Protein AF-A0A7Y3ET42-F1 (afdb_monomer_lite)

Secondary structure (DSSP, 8-state):
---THHHHHHHHHHHHHHHHHHHHHHHHHHHHHHHHHHHHHHHHHHHHTTTS--S--SSHHHHHHHHHHHHHHHHHHHHHHHHHHHHHHHT-S--EEEEEEETTEEEEEESS-EEETTEEEEEETTSGGGHHHHH--SSS-TTEEEEEEEEEETTEEEEEEEEE--HHHHHH--S--THHHHHHHHHHTSSSHHHHHHHHHHHHHHHHHHS-SSS-------TTS-HHHHHHHHHHHHHHHTHHHHHHH-EEEEESSHHHHHHHHHHSGGGTTTTEEEEEGGGSSTT--PPPPSSHHHHHHHTSTHHHHHHHHHHHHTPPPPP-

Structure (mmCIF, N/CA/C/O backbone):
data_AF-A0A7Y3ET42-F1
#
_entry.id   AF-A0A7Y3ET42-F1
#
loop_
_atom_site.group_PDB
_atom_site.id
_atom_site.type_symbol
_atom_site.label_atom_id
_atom_site.label_alt_id
_atom_site.label_comp_id
_atom_site.label_asym_id
_atom_site.label_entity_id
_atom_site.label_seq_id
_atom_site.pdbx_PDB_ins_code
_atom_site.Cartn_x
_atom_site.Cartn_y
_atom_site.Cartn_z
_atom_site.occupancy
_atom_site.B_iso_or_equiv
_atom_site.auth_seq_id
_atom_site.auth_comp_id
_atom_site.auth_asym_id
_atom_site.auth_atom_id
_atom_site.pdbx_PDB_model_num
ATOM 1 N N . MET A 1 1 ? 4.665 35.265 -12.046 1.00 35.94 1 MET A N 1
ATOM 2 C CA . MET A 1 1 ? 3.647 34.907 -11.039 1.00 35.94 1 MET A CA 1
ATOM 3 C C . MET A 1 1 ? 3.587 33.387 -11.008 1.00 35.94 1 MET A C 1
ATOM 5 O O . MET A 1 1 ? 3.064 32.803 -11.947 1.00 35.94 1 MET A O 1
ATOM 9 N N . GLN A 1 2 ? 4.286 32.748 -10.064 1.00 29.02 2 GLN A N 1
ATOM 10 C CA . GLN A 1 2 ? 4.248 31.285 -9.927 1.00 29.02 2 GLN A CA 1
ATOM 11 C C . GLN A 1 2 ? 2.863 30.855 -9.411 1.00 29.02 2 GLN A C 1
ATOM 13 O O . GLN A 1 2 ? 2.251 31.624 -8.669 1.00 29.02 2 GLN A O 1
ATOM 18 N N . PRO A 1 3 ? 2.331 29.692 -9.824 1.00 39.06 3 PRO A N 1
ATOM 19 C CA . PRO A 1 3 ? 0.972 29.303 -9.479 1.00 39.06 3 PRO A CA 1
ATOM 20 C C . PRO A 1 3 ? 0.921 28.862 -8.010 1.00 39.06 3 PRO A C 1
ATOM 22 O O . PRO A 1 3 ? 1.399 27.791 -7.654 1.00 39.06 3 PRO A O 1
ATOM 25 N N . THR A 1 4 ? 0.324 29.698 -7.165 1.00 44.00 4 THR A N 1
ATOM 26 C CA . THR A 1 4 ? 0.140 29.499 -5.716 1.00 44.00 4 THR A CA 1
ATOM 27 C C . THR A 1 4 ? -0.748 28.302 -5.356 1.00 44.00 4 THR A C 1
ATOM 29 O O . THR A 1 4 ? -0.673 27.805 -4.245 1.00 44.00 4 THR A O 1
ATOM 32 N N . GLY A 1 5 ? -1.538 27.777 -6.294 1.00 45.66 5 GLY A N 1
ATOM 33 C CA . GLY A 1 5 ? -2.570 26.785 -5.980 1.00 45.66 5 GLY A CA 1
ATOM 34 C C . GLY A 1 5 ? -2.100 25.349 -5.708 1.00 45.66 5 GLY A C 1
ATOM 35 O O . GLY A 1 5 ? -2.883 24.555 -5.219 1.00 45.66 5 GLY A O 1
ATOM 36 N N . SER A 1 6 ? -0.844 24.989 -5.997 1.00 52.62 6 SER A N 1
ATOM 37 C CA . SER A 1 6 ? -0.336 23.638 -5.681 1.00 52.62 6 SER A CA 1
ATOM 38 C C . SER A 1 6 ? -0.077 23.446 -4.179 1.00 52.62 6 SER A C 1
ATOM 40 O O . SER A 1 6 ? -0.109 22.320 -3.689 1.00 52.62 6 SER A O 1
ATOM 42 N N . HIS A 1 7 ? 0.198 24.530 -3.448 1.00 60.88 7 HIS A N 1
ATOM 43 C CA . HIS A 1 7 ? 0.463 24.480 -2.008 1.00 60.88 7 HIS A CA 1
ATOM 44 C C . HIS A 1 7 ? -0.831 24.202 -1.224 1.00 60.88 7 HIS A C 1
ATOM 46 O O . HIS A 1 7 ? -0.845 23.319 -0.372 1.00 60.88 7 HIS A O 1
ATOM 52 N N . ASP A 1 8 ? -1.928 24.855 -1.619 1.00 77.94 8 ASP A N 1
ATOM 53 C CA . ASP A 1 8 ? -3.231 24.790 -0.947 1.00 77.94 8 ASP A CA 1
ATOM 54 C C . ASP A 1 8 ? -3.830 23.367 -0.905 1.00 77.94 8 ASP A C 1
ATOM 56 O O . ASP A 1 8 ? -4.395 22.960 0.110 1.00 77.94 8 ASP A O 1
ATOM 60 N N . GLU A 1 9 ? -3.690 22.569 -1.974 1.00 83.81 9 GLU A N 1
ATOM 61 C CA . GLU A 1 9 ? -4.192 21.183 -1.979 1.00 83.81 9 GLU A CA 1
ATOM 62 C C . GLU A 1 9 ? -3.365 20.249 -1.093 1.00 83.81 9 GLU A C 1
ATOM 64 O O . GLU A 1 9 ? -3.932 19.409 -0.394 1.00 83.81 9 GLU A O 1
ATOM 69 N N . LEU A 1 10 ? -2.035 20.389 -1.092 1.00 88.06 10 LEU A N 1
ATOM 70 C CA . LEU A 1 10 ? -1.187 19.584 -0.214 1.00 88.06 10 LEU A CA 1
ATOM 71 C C . LEU A 1 10 ? -1.476 19.918 1.252 1.00 88.06 10 LEU A C 1
ATOM 73 O O . LEU A 1 10 ? -1.615 19.004 2.057 1.00 88.06 10 LEU A O 1
ATOM 77 N N . GLU A 1 11 ? -1.628 21.200 1.593 1.00 90.62 11 GLU A N 1
ATOM 78 C CA . GLU A 1 11 ? -2.033 21.625 2.937 1.00 90.62 11 GLU A CA 1
ATOM 79 C C . GLU A 1 11 ? -3.401 21.054 3.338 1.00 90.62 11 GLU A C 1
ATOM 81 O O . GLU A 1 11 ? -3.577 20.606 4.475 1.00 90.62 11 GLU A O 1
ATOM 86 N N . ALA A 1 12 ? -4.363 21.007 2.410 1.00 91.69 12 ALA A N 1
ATOM 87 C CA . ALA A 1 12 ? -5.663 20.391 2.656 1.00 91.69 12 ALA A CA 1
ATOM 88 C C . ALA A 1 12 ? -5.547 18.882 2.943 1.00 91.69 12 ALA A C 1
ATOM 90 O O . ALA A 1 12 ? -6.210 18.385 3.861 1.00 91.69 12 ALA A O 1
ATOM 91 N N . GLU A 1 13 ? -4.685 18.167 2.212 1.00 93.56 13 GLU A N 1
ATOM 92 C CA . GLU A 1 13 ? -4.398 16.752 2.471 1.00 93.56 13 GLU A CA 1
ATOM 93 C C . GLU A 1 13 ? -3.670 16.554 3.805 1.00 93.56 13 GLU A C 1
ATOM 95 O O . GLU A 1 13 ? -4.066 15.692 4.590 1.00 93.56 13 GLU A O 1
ATOM 100 N N . VAL A 1 14 ? -2.684 17.397 4.135 1.00 94.69 14 VAL A N 1
ATOM 101 C CA . VAL A 1 14 ? -2.021 17.384 5.452 1.00 94.69 14 VAL A CA 1
ATOM 102 C C . VAL A 1 14 ? -3.052 17.568 6.565 1.00 94.69 14 VAL A C 1
ATOM 104 O O . VAL A 1 14 ? -3.073 16.801 7.529 1.00 94.69 14 VAL A O 1
ATOM 107 N N . ALA A 1 15 ? -3.972 18.524 6.419 1.00 95.19 15 ALA A N 1
ATOM 108 C CA . ALA A 1 15 ? -5.034 18.750 7.391 1.00 95.19 15 ALA A CA 1
ATOM 109 C C . ALA A 1 15 ? -6.014 17.564 7.483 1.00 95.19 15 ALA A C 1
ATOM 111 O O . ALA A 1 15 ? -6.526 17.269 8.566 1.00 95.19 15 ALA A O 1
ATOM 112 N N . ALA A 1 16 ? -6.302 16.878 6.374 1.00 94.50 16 ALA A N 1
ATOM 113 C CA . ALA A 1 16 ? -7.143 15.682 6.369 1.00 94.50 16 ALA A CA 1
ATOM 114 C C . ALA A 1 16 ? -6.475 14.500 7.077 1.00 94.50 16 ALA A C 1
ATOM 116 O O . ALA A 1 16 ? -7.09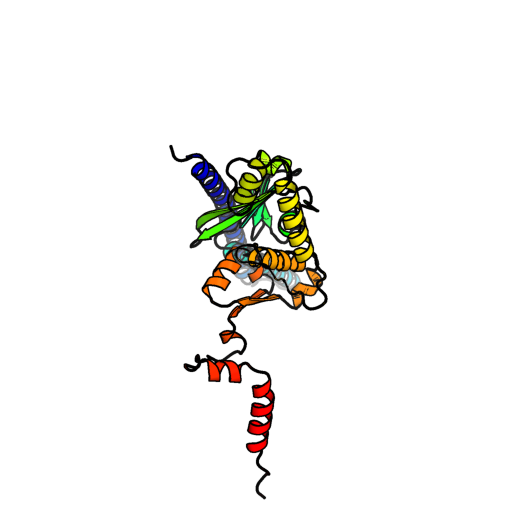4 13.894 7.955 1.00 94.50 16 ALA A O 1
ATOM 117 N N . VAL A 1 17 ? -5.206 14.233 6.769 1.00 94.56 17 VAL A N 1
ATOM 118 C CA . VAL A 1 17 ? -4.399 13.198 7.425 1.00 94.56 17 VAL A CA 1
ATOM 119 C C . VAL A 1 17 ? -4.252 13.483 8.919 1.00 94.56 17 VAL A C 1
ATOM 121 O O . VAL A 1 17 ? -4.450 12.578 9.727 1.00 94.56 17 VAL A O 1
ATOM 124 N N . ALA A 1 18 ? -4.029 14.739 9.312 1.00 94.69 18 ALA A N 1
ATOM 125 C CA . ALA A 1 18 ? -3.966 15.126 10.720 1.00 94.69 18 ALA A CA 1
ATOM 126 C C . ALA A 1 18 ? -5.288 14.858 11.466 1.00 94.69 18 ALA A C 1
ATOM 128 O O . ALA A 1 18 ? -5.276 14.431 12.620 1.00 94.69 18 ALA A O 1
ATOM 129 N N . ARG A 1 19 ? -6.449 15.049 10.815 1.00 94.69 19 ARG A N 1
ATOM 130 C CA . ARG A 1 19 ? -7.755 14.682 11.400 1.00 94.69 19 ARG A CA 1
ATOM 131 C C . ARG A 1 19 ? -7.900 13.171 11.579 1.00 94.69 19 ARG A C 1
ATOM 133 O O . ARG A 1 19 ? -8.409 12.739 12.609 1.00 94.69 19 ARG A O 1
ATOM 140 N N . ILE A 1 20 ? -7.456 12.383 10.598 1.00 95.38 20 ILE A N 1
ATOM 141 C CA . ILE A 1 20 ? -7.452 10.914 10.675 1.00 95.38 20 ILE A CA 1
ATOM 142 C C . ILE A 1 20 ? -6.574 10.452 11.847 1.00 95.38 20 ILE A C 1
ATOM 144 O O . ILE A 1 20 ? -7.008 9.639 12.662 1.00 95.38 20 ILE A O 1
ATOM 148 N N . GLU A 1 21 ? -5.368 11.009 11.974 1.00 94.06 21 GLU A N 1
ATOM 149 C CA . GLU A 1 21 ? -4.442 10.697 13.066 1.00 94.06 21 GLU A CA 1
ATOM 150 C C . GLU A 1 21 ? -5.017 11.097 14.432 1.00 94.06 21 GLU A C 1
ATOM 152 O O . GLU A 1 21 ? -4.988 10.306 15.374 1.00 94.06 21 GLU A O 1
ATOM 157 N N . ALA A 1 22 ? -5.621 12.283 14.544 1.00 94.31 22 ALA A N 1
ATOM 158 C CA . ALA A 1 22 ? -6.260 12.735 15.778 1.00 94.31 22 ALA A CA 1
ATOM 159 C C . ALA A 1 22 ? -7.398 11.801 16.230 1.00 94.31 22 ALA A C 1
ATOM 161 O O . ALA A 1 22 ? -7.463 11.452 17.416 1.00 94.31 22 ALA A O 1
ATOM 162 N N . ALA A 1 23 ? -8.253 11.362 15.299 1.00 94.69 23 ALA A N 1
ATOM 163 C CA . ALA A 1 23 ? -9.324 10.402 15.568 1.00 94.69 23 ALA A CA 1
ATOM 164 C C . ALA A 1 23 ? -8.760 9.034 15.995 1.00 94.69 23 ALA A C 1
ATOM 166 O O . ALA A 1 23 ? -9.184 8.464 17.003 1.00 94.69 23 ALA A O 1
ATOM 167 N N . HIS A 1 24 ? -7.728 8.537 15.308 1.00 94.50 24 HIS A N 1
ATOM 168 C CA . HIS A 1 24 ? -7.049 7.298 15.688 1.00 94.50 24 HIS A CA 1
ATOM 169 C C . HIS A 1 24 ? -6.433 7.379 17.096 1.00 94.50 24 HIS A C 1
ATOM 171 O O . HIS A 1 24 ? -6.650 6.496 17.927 1.00 94.50 24 HIS A O 1
ATOM 177 N N . LEU A 1 25 ? -5.728 8.465 17.420 1.00 94.44 25 LEU A N 1
ATOM 178 C CA . LEU A 1 25 ? -5.155 8.668 18.753 1.00 94.44 25 LEU A CA 1
ATOM 179 C C . LEU A 1 25 ? -6.240 8.765 19.836 1.00 94.44 25 LEU A C 1
ATOM 181 O O . LEU A 1 25 ? -6.026 8.323 20.968 1.00 94.44 25 LEU A O 1
ATOM 185 N N . ALA A 1 26 ? -7.413 9.321 19.518 1.00 93.69 26 ALA A N 1
ATOM 186 C CA . ALA A 1 26 ? -8.558 9.306 20.423 1.00 93.69 26 ALA A CA 1
ATOM 187 C C . ALA A 1 26 ? -9.055 7.875 20.688 1.00 93.69 26 ALA A C 1
ATOM 189 O O . ALA A 1 26 ? -9.301 7.533 21.851 1.00 93.69 26 ALA A O 1
ATOM 190 N N . HIS A 1 27 ? -9.105 7.018 19.663 1.00 92.69 27 HIS A N 1
ATOM 191 C CA . HIS A 1 27 ? -9.416 5.596 19.827 1.00 92.69 27 HIS A CA 1
ATOM 192 C C . HIS A 1 27 ? -8.387 4.857 20.667 1.00 92.69 27 HIS A C 1
ATOM 194 O O . HIS A 1 27 ? -8.783 4.142 21.582 1.00 92.69 27 HIS A O 1
ATOM 200 N N . VAL A 1 28 ? -7.090 5.060 20.422 1.00 94.25 28 VAL A N 1
ATOM 201 C CA . VAL A 1 28 ? -6.021 4.454 21.233 1.00 94.25 28 VAL A CA 1
ATOM 202 C C . VAL A 1 28 ? -6.195 4.834 22.704 1.00 94.25 28 VAL A C 1
ATOM 204 O O . VAL A 1 28 ? -6.179 3.967 23.577 1.00 94.25 28 VAL A O 1
ATOM 207 N N . ARG A 1 29 ? -6.438 6.121 22.999 1.00 95.81 29 ARG A N 1
ATOM 208 C CA . ARG A 1 29 ? -6.685 6.589 24.374 1.00 95.81 29 ARG A CA 1
ATOM 209 C C . ARG A 1 29 ? -7.929 5.949 24.991 1.00 95.81 29 ARG A C 1
ATOM 211 O O . ARG A 1 29 ? -7.892 5.578 26.161 1.00 95.81 29 ARG A O 1
ATOM 218 N N . SER A 1 30 ? -9.021 5.835 24.234 1.00 94.44 30 SER A N 1
ATOM 219 C CA . SER A 1 30 ? -10.260 5.210 24.711 1.00 94.44 30 SER A CA 1
ATOM 220 C C . SER A 1 30 ? -10.075 3.716 24.989 1.00 94.44 30 SER A C 1
ATOM 222 O O . SER A 1 30 ? -10.406 3.246 26.075 1.00 94.44 30 SER A O 1
ATOM 224 N N . ALA A 1 31 ? -9.450 2.996 24.055 1.00 94.75 31 ALA A N 1
ATOM 225 C CA . ALA A 1 31 ? -9.143 1.577 24.179 1.00 94.75 31 ALA A CA 1
ATOM 226 C C . ALA A 1 31 ? -8.211 1.295 25.364 1.00 94.75 31 ALA A C 1
ATOM 228 O O . ALA A 1 31 ? -8.462 0.357 26.114 1.00 94.75 31 ALA A O 1
ATOM 229 N N . ARG A 1 32 ? -7.187 2.133 25.586 1.00 97.12 32 ARG A N 1
ATOM 230 C CA . ARG A 1 32 ? -6.316 2.042 26.769 1.00 97.12 32 ARG A CA 1
ATOM 231 C C . ARG A 1 32 ? -7.098 2.203 28.064 1.00 97.12 32 ARG A C 1
ATOM 233 O O . ARG A 1 32 ? -6.970 1.354 28.932 1.00 97.12 32 ARG A O 1
ATOM 240 N N . ARG A 1 33 ? -7.931 3.245 28.191 1.00 97.56 33 ARG A N 1
ATOM 241 C CA . ARG A 1 33 ? -8.756 3.443 29.399 1.00 97.56 33 ARG A CA 1
ATOM 242 C C . ARG A 1 33 ? -9.655 2.240 29.672 1.00 97.56 33 ARG A C 1
ATOM 244 O O . ARG A 1 33 ? -9.731 1.790 30.808 1.00 97.56 33 ARG A O 1
ATOM 251 N N . TYR A 1 34 ? -10.293 1.710 28.630 1.00 95.75 34 TYR A N 1
ATOM 252 C CA . TYR A 1 34 ? -11.138 0.525 28.740 1.00 95.75 34 TYR A CA 1
ATOM 253 C C . TYR A 1 34 ? -10.343 -0.722 29.163 1.00 95.75 34 TYR A C 1
ATOM 255 O O . TYR A 1 34 ? -10.744 -1.424 30.086 1.00 95.75 34 TYR A O 1
ATOM 263 N N . ALA A 1 35 ? -9.186 -0.969 28.540 1.00 96.62 35 ALA A N 1
ATOM 264 C CA . ALA A 1 35 ? -8.317 -2.097 28.872 1.00 96.62 35 ALA A CA 1
ATOM 265 C C . ALA A 1 35 ? -7.744 -2.004 30.295 1.00 96.62 35 ALA A C 1
ATOM 267 O O . ALA A 1 35 ? -7.663 -3.019 30.982 1.00 96.62 35 ALA A O 1
ATOM 268 N N . THR A 1 36 ? -7.376 -0.801 30.748 1.00 97.25 36 THR A N 1
ATOM 269 C CA . THR A 1 36 ? -6.941 -0.555 32.127 1.00 97.25 36 THR A CA 1
ATOM 270 C C . THR A 1 36 ? -8.063 -0.855 33.116 1.00 97.25 36 THR A C 1
ATOM 272 O O . THR A 1 36 ? -7.826 -1.612 34.048 1.00 97.25 36 THR A O 1
ATOM 275 N N . GLY A 1 37 ? -9.284 -0.362 32.877 1.00 96.50 37 GLY A N 1
ATOM 276 C CA . GLY A 1 37 ? -10.424 -0.639 33.760 1.00 96.50 37 GLY A CA 1
ATOM 277 C C . GLY A 1 37 ? -10.735 -2.135 33.882 1.00 96.50 37 GLY A C 1
ATOM 278 O O . GLY A 1 37 ? -10.914 -2.637 34.986 1.00 96.50 37 GLY A O 1
ATOM 279 N N . LEU A 1 38 ? -10.702 -2.877 32.768 1.00 95.12 38 LEU A N 1
ATOM 280 C CA . LEU A 1 38 ? -10.868 -4.338 32.794 1.00 95.12 38 LEU A CA 1
ATOM 281 C C . LEU A 1 38 ? -9.729 -5.059 33.526 1.00 95.12 38 LEU A C 1
ATOM 283 O O . LEU A 1 38 ? -9.953 -6.100 34.139 1.00 95.12 38 LEU A O 1
ATOM 287 N N . ALA A 1 39 ? -8.499 -4.551 33.433 1.00 93.12 39 ALA A N 1
ATOM 288 C CA . ALA A 1 39 ? -7.360 -5.129 34.138 1.00 93.12 39 ALA A CA 1
ATOM 289 C C . ALA A 1 39 ? -7.450 -4.885 35.652 1.00 93.12 39 ALA A C 1
ATOM 291 O O . ALA A 1 39 ? -7.147 -5.789 36.422 1.00 93.12 39 ALA A O 1
ATOM 292 N N . GLU A 1 40 ? -7.893 -3.698 36.072 1.00 94.31 40 GLU A N 1
ATOM 293 C CA . GLU A 1 40 ? -8.154 -3.372 37.479 1.00 94.31 40 GLU A CA 1
ATOM 294 C C . GLU A 1 40 ? -9.268 -4.257 38.055 1.00 94.31 40 GLU A C 1
ATOM 296 O O . GLU A 1 40 ? -9.074 -4.868 39.104 1.00 94.31 40 GLU A O 1
ATOM 301 N N . GLU A 1 41 ? -10.382 -4.416 37.331 1.00 91.81 41 GLU A N 1
ATOM 302 C CA . GLU A 1 41 ? -11.478 -5.326 37.698 1.00 91.81 41 GLU A CA 1
ATOM 303 C C . GLU A 1 41 ? -10.994 -6.781 37.824 1.00 91.81 41 GLU A C 1
ATOM 305 O O . GLU A 1 41 ? -11.293 -7.465 38.802 1.00 91.81 41 GLU A O 1
ATOM 310 N N . ALA A 1 42 ? -10.200 -7.261 36.861 1.00 90.94 42 ALA A N 1
ATOM 311 C CA . ALA A 1 42 ? -9.663 -8.618 36.887 1.00 90.94 42 ALA A CA 1
ATOM 312 C C . ALA A 1 42 ? -8.695 -8.853 38.060 1.00 90.94 42 ALA A C 1
ATOM 314 O O . ALA A 1 42 ? -8.723 -9.930 38.662 1.00 90.94 42 ALA A O 1
ATOM 315 N N . SER A 1 43 ? -7.847 -7.870 38.383 1.00 89.12 43 SER A N 1
ATOM 316 C CA . SER A 1 43 ? -6.950 -7.931 39.543 1.00 89.12 43 SER A CA 1
ATOM 317 C C . SER A 1 43 ? -7.738 -7.978 40.848 1.00 89.12 43 SER A C 1
ATOM 319 O O . SER A 1 43 ? -7.470 -8.839 41.678 1.00 89.12 43 SER A O 1
ATOM 321 N N . PHE A 1 44 ? -8.756 -7.126 40.989 1.00 88.44 44 PHE A N 1
ATOM 322 C CA . PHE A 1 44 ? -9.630 -7.091 42.160 1.00 88.44 44 PHE A CA 1
ATOM 323 C C . PHE A 1 44 ? -10.308 -8.448 42.414 1.00 88.44 44 PHE A C 1
ATOM 325 O O . PHE A 1 44 ? -10.147 -9.032 43.483 1.00 88.44 44 PHE A O 1
ATOM 332 N N . LEU A 1 45 ? -10.952 -9.024 41.392 1.00 85.81 45 LEU A N 1
ATOM 333 C CA . LEU A 1 45 ? -11.611 -10.336 41.491 1.00 85.81 45 LEU A CA 1
ATOM 334 C C . LEU A 1 45 ? -10.635 -11.486 41.791 1.00 85.81 45 LEU A C 1
ATOM 336 O O . LEU A 1 45 ? -11.006 -12.468 42.429 1.00 85.81 45 LEU A O 1
ATOM 340 N N . SER A 1 46 ? -9.387 -11.383 41.326 1.00 79.88 46 SER A N 1
ATOM 341 C CA . SER A 1 46 ? -8.357 -12.396 41.589 1.00 79.88 46 SER A CA 1
ATOM 342 C C . SER A 1 46 ? -7.780 -12.296 43.007 1.00 79.88 46 SER A C 1
ATOM 344 O O . SER A 1 46 ? -7.316 -13.299 43.546 1.00 79.88 46 SER A O 1
ATOM 346 N N . GLU A 1 47 ? -7.781 -11.100 43.601 1.00 78.00 47 GLU A N 1
ATOM 347 C CA . GLU A 1 47 ? -7.266 -10.841 44.949 1.00 78.00 47 GLU A CA 1
ATOM 348 C C . GLU A 1 47 ? -8.300 -11.093 46.059 1.00 78.00 47 GLU A C 1
ATOM 350 O O . GLU A 1 47 ? -7.903 -11.475 47.165 1.00 78.00 47 GLU A O 1
ATOM 355 N N . GLU A 1 48 ? -9.595 -10.895 45.796 1.00 68.38 48 GLU A N 1
ATOM 356 C CA . GLU A 1 48 ? -10.672 -11.129 46.776 1.00 68.38 48 GLU A CA 1
ATOM 357 C C . GLU A 1 48 ? -11.189 -12.578 46.790 1.00 68.38 48 GLU A C 1
ATOM 359 O O . GLU A 1 48 ? -11.486 -13.101 47.862 1.00 68.38 48 GLU A O 1
ATOM 364 N N . GLY A 1 49 ? -11.191 -13.271 45.644 1.00 58.28 49 GLY A N 1
ATOM 365 C CA . GLY A 1 49 ? -11.752 -14.626 45.499 1.00 58.28 49 GLY A CA 1
ATOM 366 C C . GLY A 1 49 ? -11.183 -15.763 46.380 1.00 58.28 49 GLY A C 1
ATOM 367 O O . GLY A 1 49 ? -11.824 -16.806 46.447 1.00 58.28 49 GLY A O 1
ATOM 368 N N . PRO A 1 50 ? -10.011 -15.654 47.048 1.00 54.88 50 PRO A N 1
ATOM 369 C CA . PRO A 1 50 ? -9.576 -16.661 48.023 1.00 54.88 50 PRO A CA 1
ATOM 370 C C . PRO A 1 50 ? -9.549 -16.185 49.488 1.00 54.88 50 PRO A C 1
ATOM 372 O O . PRO A 1 50 ? -9.089 -16.945 50.338 1.00 54.88 50 PRO A O 1
ATOM 375 N N . ARG A 1 51 ? -9.940 -14.941 49.813 1.00 50.91 51 ARG A N 1
ATOM 376 C CA . ARG A 1 51 ? -9.743 -14.390 51.174 1.00 50.91 51 ARG A CA 1
ATOM 377 C C . ARG A 1 51 ? -10.948 -14.489 52.113 1.00 50.91 51 ARG A C 1
ATOM 379 O O . ARG A 1 51 ? -10.736 -14.346 53.313 1.00 50.91 51 ARG A O 1
ATOM 386 N N . GLU A 1 52 ? -12.161 -14.744 51.624 1.00 48.12 52 GLU A N 1
ATOM 387 C CA . GLU A 1 52 ? -13.370 -14.738 52.473 1.00 48.12 52 GLU A CA 1
ATOM 388 C C . GLU A 1 52 ? -13.873 -16.120 52.940 1.00 48.12 52 GLU A C 1
ATOM 390 O O . GLU A 1 52 ? -14.759 -16.179 53.787 1.00 48.12 52 GLU A O 1
ATOM 395 N N . THR A 1 53 ? -13.279 -17.237 52.513 1.00 46.84 53 THR A N 1
ATOM 396 C CA . THR A 1 53 ? -13.750 -18.595 52.865 1.00 46.84 53 THR A CA 1
ATOM 397 C C . THR A 1 53 ? -12.865 -19.298 53.902 1.00 46.84 53 THR A C 1
ATOM 399 O O . THR A 1 53 ? -12.239 -20.324 53.656 1.00 46.84 53 THR A O 1
ATOM 402 N N . GLU A 1 54 ? -12.841 -18.752 55.120 1.00 45.75 54 GLU A N 1
ATOM 403 C CA . GLU A 1 54 ? -12.562 -19.521 56.345 1.00 45.75 54 GLU A CA 1
ATOM 404 C C . GLU A 1 54 ? -13.797 -19.480 57.272 1.00 45.75 54 GLU A C 1
ATOM 406 O O . GLU A 1 54 ? -13.691 -19.071 58.425 1.00 45.75 54 GLU A O 1
ATOM 411 N N . ALA A 1 55 ? -14.989 -19.868 56.791 1.00 50.72 55 ALA A N 1
ATOM 412 C CA . ALA A 1 55 ? -16.127 -20.208 57.659 1.00 50.72 55 ALA A CA 1
ATOM 413 C C . ALA A 1 55 ? -17.270 -20.952 56.923 1.00 50.72 55 ALA A C 1
ATOM 415 O O . ALA A 1 55 ? -18.028 -20.336 56.190 1.00 50.72 55 ALA A O 1
ATOM 416 N N . GLU A 1 56 ? -17.455 -22.226 57.298 1.00 48.31 56 GLU A N 1
ATOM 417 C CA . GLU A 1 56 ? -18.680 -23.057 57.201 1.00 48.31 56 GLU A CA 1
ATOM 418 C C . GLU A 1 56 ? -18.954 -23.907 55.933 1.00 48.31 56 GLU A C 1
ATOM 420 O O . GLU A 1 56 ? -19.580 -23.519 54.957 1.00 48.31 56 GLU A O 1
ATOM 425 N N . SER A 1 57 ? -18.621 -25.194 56.090 1.00 48.69 57 SER A N 1
ATOM 426 C CA . SER A 1 57 ? -18.807 -26.324 55.178 1.00 48.69 57 SER A CA 1
ATOM 427 C C . SER A 1 57 ? -20.256 -26.619 54.753 1.00 48.69 57 SER A C 1
ATOM 429 O O . SER A 1 57 ? -21.112 -26.862 55.611 1.00 48.69 57 SER A O 1
ATOM 431 N N . GLY A 1 58 ? -20.476 -26.811 53.445 1.00 51.12 58 GLY A N 1
ATOM 432 C CA . GLY A 1 58 ? -21.609 -27.595 52.926 1.00 51.12 58 GLY A CA 1
ATOM 433 C C . GLY A 1 58 ? -21.865 -27.507 51.415 1.00 51.12 58 GLY A C 1
ATOM 434 O O . GLY A 1 58 ? -22.043 -28.547 50.786 1.00 51.12 58 GLY A O 1
ATOM 435 N N . ASP A 1 59 ? -21.829 -26.296 50.845 1.00 54.88 59 ASP A N 1
ATOM 436 C CA . ASP A 1 59 ? -22.198 -25.989 49.441 1.00 54.88 59 ASP A CA 1
ATOM 437 C C . ASP A 1 59 ? -21.088 -25.226 48.657 1.00 54.88 59 ASP A C 1
ATOM 439 O O . ASP A 1 59 ? -21.267 -24.844 47.499 1.00 54.88 59 ASP A O 1
ATOM 443 N N . GLU A 1 60 ? -19.910 -25.040 49.266 1.00 55.88 60 GLU A N 1
ATOM 444 C CA . GLU A 1 60 ? -18.861 -24.078 48.866 1.00 55.88 60 GLU A CA 1
ATOM 445 C C . GLU A 1 60 ? -18.082 -24.430 47.576 1.00 55.88 60 GLU A C 1
ATOM 447 O O . GLU A 1 60 ? -17.555 -23.539 46.904 1.00 55.88 60 GLU A O 1
ATOM 452 N N . ASP A 1 61 ? -18.031 -25.707 47.170 1.00 59.97 61 ASP A N 1
ATOM 453 C CA . ASP A 1 61 ? -17.255 -26.143 45.991 1.00 59.97 61 ASP A CA 1
ATOM 454 C C . ASP A 1 61 ? -17.781 -25.529 44.678 1.00 59.97 61 ASP A C 1
ATOM 456 O O . ASP A 1 61 ? -17.016 -25.257 43.747 1.00 59.97 61 ASP A O 1
ATOM 460 N N . GLY A 1 62 ? -19.097 -25.309 44.586 1.00 61.62 62 GLY A N 1
ATOM 461 C CA . GLY A 1 62 ? -19.737 -24.711 43.412 1.00 61.62 62 GLY A CA 1
ATOM 462 C C . GLY A 1 62 ? -19.560 -23.193 43.337 1.00 61.62 62 GLY A C 1
ATOM 463 O O . GLY A 1 62 ? -19.371 -22.651 42.246 1.00 61.62 62 GLY A O 1
ATOM 464 N N . GLU A 1 63 ? -19.585 -22.522 44.489 1.00 66.19 63 GLU A N 1
ATOM 465 C CA . GLU A 1 63 ? -19.464 -21.066 44.614 1.00 66.19 63 GLU A CA 1
ATOM 466 C C . GLU A 1 63 ? -18.023 -20.612 44.348 1.00 66.19 63 GLU A C 1
ATOM 468 O O . GLU A 1 63 ? -17.791 -19.801 43.449 1.00 66.19 63 GLU A O 1
ATOM 473 N N . SER A 1 64 ? -17.036 -21.274 44.961 1.00 69.25 64 SER A N 1
ATOM 474 C CA . SER A 1 64 ? -15.612 -21.033 44.682 1.00 69.25 64 SER A CA 1
ATOM 475 C C . SER A 1 64 ? -15.248 -21.304 43.212 1.00 69.25 64 SER A C 1
ATOM 477 O O . SER A 1 64 ? -14.501 -20.553 42.572 1.00 69.25 64 SER A O 1
ATOM 479 N N . ALA A 1 65 ? -15.825 -22.351 42.607 1.00 75.06 65 ALA A N 1
ATOM 480 C CA . ALA A 1 65 ? -15.623 -22.639 41.189 1.00 75.06 65 ALA A CA 1
ATOM 481 C C . ALA A 1 65 ? -16.229 -21.560 40.268 1.00 75.06 65 ALA A C 1
ATOM 483 O O . ALA A 1 65 ? -15.635 -21.245 39.226 1.00 75.06 65 ALA A O 1
ATOM 484 N N . ALA A 1 66 ? -17.382 -20.991 40.636 1.00 76.50 66 ALA A N 1
ATOM 485 C CA . ALA A 1 66 ? -18.045 -19.915 39.901 1.00 76.50 66 ALA A CA 1
ATOM 486 C C . ALA A 1 66 ? -17.283 -18.582 40.006 1.00 76.50 66 ALA A C 1
ATOM 488 O O . ALA A 1 66 ? -17.100 -17.894 38.994 1.00 76.50 66 ALA A O 1
ATOM 489 N N . GLU A 1 67 ? -16.756 -18.248 41.183 1.00 79.44 67 GLU A N 1
ATOM 490 C CA . GLU A 1 67 ? -15.896 -17.078 41.401 1.00 79.44 67 GLU A CA 1
ATOM 491 C C . GLU A 1 67 ? -14.596 -17.184 40.599 1.00 79.44 67 GLU A C 1
ATOM 493 O O . GLU A 1 67 ? -14.256 -16.288 39.818 1.00 79.44 67 GLU A O 1
ATOM 498 N N . ALA A 1 68 ? -13.922 -18.336 40.667 1.00 81.12 68 ALA A N 1
ATOM 499 C CA . ALA A 1 68 ? -12.717 -18.591 39.886 1.00 81.12 68 ALA A CA 1
ATOM 500 C C . ALA A 1 68 ? -12.976 -18.538 38.367 1.00 81.12 68 ALA A C 1
ATOM 502 O O . ALA A 1 68 ? -12.101 -18.133 37.595 1.00 81.12 68 ALA A O 1
ATOM 503 N N . ALA A 1 69 ? -14.159 -18.962 37.906 1.00 83.88 69 ALA A N 1
ATOM 504 C CA . ALA A 1 69 ? -14.558 -18.840 36.504 1.00 83.88 69 ALA A CA 1
ATOM 505 C C . ALA A 1 69 ? -14.788 -17.375 36.095 1.00 83.88 69 ALA A C 1
ATOM 507 O O . ALA A 1 69 ? -14.382 -16.975 35.000 1.00 83.88 69 ALA A O 1
ATOM 508 N N . THR A 1 70 ? -15.373 -16.572 36.984 1.00 87.44 70 THR A N 1
ATOM 509 C CA . THR A 1 70 ? -15.620 -15.140 36.773 1.00 87.44 70 THR A CA 1
ATOM 510 C C . THR A 1 70 ? -14.312 -14.355 36.695 1.00 87.44 70 THR A C 1
ATOM 512 O O . THR A 1 70 ? -14.103 -13.623 35.724 1.00 87.44 70 THR A O 1
ATOM 515 N N . ALA A 1 71 ? -13.379 -14.587 37.626 1.00 86.81 71 ALA A N 1
ATOM 516 C CA . ALA A 1 71 ? -12.046 -13.984 37.597 1.00 86.81 71 ALA A CA 1
ATOM 517 C C . ALA A 1 71 ? -11.299 -14.326 36.293 1.00 86.81 71 ALA A C 1
ATOM 519 O O . ALA A 1 71 ? -10.806 -13.435 35.599 1.00 86.81 71 ALA A O 1
ATOM 520 N N . ARG A 1 72 ? -11.311 -15.603 35.874 1.00 87.81 72 ARG A N 1
ATOM 521 C CA . ARG A 1 72 ? -10.724 -16.036 34.590 1.00 87.81 72 ARG A CA 1
ATOM 522 C C . ARG A 1 72 ? -11.350 -15.332 33.384 1.00 87.81 72 ARG A C 1
ATOM 524 O O . ARG A 1 72 ? -10.628 -14.936 32.466 1.00 87.81 72 ARG A O 1
ATOM 531 N N . ALA A 1 73 ? -12.673 -15.172 33.366 1.00 91.19 73 ALA A N 1
ATOM 532 C CA . ALA A 1 73 ? -13.369 -14.473 32.289 1.00 91.19 73 ALA A CA 1
ATOM 533 C C . ALA A 1 73 ? -12.996 -12.980 32.239 1.00 91.19 73 ALA A C 1
ATOM 535 O O . ALA A 1 73 ? -12.766 -12.449 31.149 1.00 91.19 73 ALA A O 1
ATOM 536 N N . ALA A 1 74 ? -12.881 -12.319 33.394 1.00 91.12 74 ALA A N 1
ATOM 537 C CA . ALA A 1 74 ? -12.425 -10.934 33.494 1.00 91.12 74 ALA A CA 1
ATOM 538 C C . ALA A 1 74 ? -10.981 -10.778 32.987 1.00 91.12 74 ALA A C 1
ATOM 540 O O . ALA A 1 74 ? -10.725 -9.947 32.112 1.00 91.12 74 ALA A O 1
ATOM 541 N N . SER A 1 75 ? -10.052 -11.644 33.419 1.00 91.62 75 SER A N 1
ATOM 542 C CA . SER A 1 75 ? -8.669 -11.638 32.921 1.00 91.62 75 SER A CA 1
ATOM 543 C C . SER A 1 75 ? -8.601 -11.856 31.407 1.00 91.62 75 SER A C 1
ATOM 545 O O . SER A 1 75 ? -7.864 -11.156 30.714 1.00 91.62 75 SER A O 1
ATOM 547 N N . ALA A 1 76 ? -9.393 -12.785 30.860 1.00 94.00 76 ALA A N 1
ATOM 548 C CA . ALA A 1 76 ? -9.440 -13.030 29.420 1.00 94.00 76 ALA A CA 1
ATOM 549 C C . ALA A 1 76 ? -9.914 -11.791 28.639 1.00 94.00 76 ALA A C 1
ATOM 551 O O . ALA A 1 76 ? -9.320 -11.441 27.616 1.00 94.00 76 ALA A O 1
ATOM 552 N N . ARG A 1 77 ? -10.939 -11.083 29.135 1.00 95.56 77 ARG A N 1
ATOM 553 C CA . ARG A 1 77 ? -11.402 -9.814 28.545 1.00 95.56 77 ARG A CA 1
ATOM 554 C C . ARG A 1 77 ? -10.319 -8.740 28.599 1.00 95.56 77 ARG A C 1
ATOM 556 O O . ARG A 1 77 ? -10.082 -8.089 27.583 1.00 95.56 77 ARG A O 1
ATOM 563 N N . ALA A 1 78 ? -9.630 -8.593 29.730 1.00 94.62 78 ALA A N 1
ATOM 564 C CA . ALA A 1 78 ? -8.528 -7.644 29.875 1.00 94.62 78 ALA A CA 1
ATOM 565 C C . ALA A 1 78 ? -7.389 -7.939 28.882 1.00 94.62 78 ALA A C 1
ATOM 567 O O . ALA A 1 78 ? -6.902 -7.032 28.206 1.00 94.62 78 ALA A O 1
ATOM 568 N N . VAL A 1 79 ? -7.012 -9.213 28.717 1.00 95.56 79 VAL A N 1
ATOM 569 C CA . VAL A 1 79 ? -6.001 -9.644 27.736 1.00 95.56 79 VAL A CA 1
ATOM 570 C C . VAL A 1 79 ? -6.428 -9.300 26.307 1.00 95.56 79 VAL A C 1
ATOM 572 O O . VAL A 1 79 ? -5.628 -8.755 25.545 1.00 95.56 79 VAL A O 1
ATOM 575 N N . LEU A 1 80 ? -7.681 -9.573 25.932 1.00 95.75 80 LEU A N 1
ATOM 576 C CA . LEU A 1 80 ? -8.206 -9.227 24.606 1.00 95.75 80 LEU A CA 1
ATOM 577 C C . LEU A 1 80 ? -8.246 -7.708 24.379 1.00 95.75 80 LEU A C 1
ATOM 579 O O . LEU A 1 80 ? -7.879 -7.240 23.299 1.00 95.75 80 LEU A O 1
ATOM 583 N N . ALA A 1 81 ? -8.623 -6.928 25.393 1.00 95.31 81 ALA A N 1
ATOM 584 C CA . ALA A 1 81 ? -8.620 -5.470 25.319 1.00 95.31 81 ALA A CA 1
ATOM 585 C C . ALA A 1 81 ? -7.196 -4.914 25.140 1.00 95.31 81 ALA A C 1
ATOM 587 O O . ALA A 1 81 ? -6.963 -4.072 24.272 1.00 95.31 81 ALA A O 1
ATOM 588 N N . TRP A 1 82 ? -6.213 -5.441 25.874 1.00 96.69 82 TRP A N 1
ATOM 589 C CA . TRP A 1 82 ? -4.805 -5.074 25.699 1.00 96.69 82 TRP A CA 1
ATOM 590 C C . TRP A 1 82 ? -4.231 -5.515 24.354 1.00 96.69 82 TRP A C 1
ATOM 592 O O . TRP A 1 82 ? -3.432 -4.786 23.762 1.00 96.69 82 TRP A O 1
ATOM 602 N N . LYS A 1 83 ? -4.657 -6.667 23.825 1.00 93.50 83 LYS A N 1
ATOM 603 C CA . LYS A 1 83 ? -4.322 -7.075 22.456 1.00 93.50 83 LYS A CA 1
ATOM 604 C C . LYS A 1 83 ? -4.821 -6.036 21.450 1.00 93.50 83 LYS A C 1
ATOM 606 O O . LYS A 1 83 ? -4.045 -5.605 20.602 1.00 93.50 83 LYS A O 1
ATOM 611 N N . ARG A 1 84 ? -6.064 -5.564 21.594 1.00 90.81 84 ARG A N 1
ATOM 612 C CA . ARG A 1 84 ? -6.625 -4.517 20.729 1.00 90.81 84 ARG A CA 1
ATOM 613 C C . ARG A 1 84 ? -5.854 -3.197 20.825 1.00 90.81 84 ARG A C 1
ATOM 615 O O . ARG A 1 84 ? -5.625 -2.557 19.804 1.00 90.81 84 ARG A O 1
ATOM 622 N N . VAL A 1 85 ? -5.429 -2.796 22.023 1.00 93.88 85 VAL A N 1
ATOM 623 C CA . VAL A 1 85 ? -4.571 -1.611 22.216 1.00 93.88 85 VAL A CA 1
ATOM 624 C C . VAL A 1 85 ? -3.264 -1.751 21.433 1.00 93.88 85 VAL A C 1
ATOM 626 O O . VAL A 1 85 ? -2.897 -0.840 20.694 1.00 93.88 85 VAL A O 1
ATOM 629 N N . ARG A 1 86 ? -2.597 -2.907 21.533 1.00 91.44 86 ARG A N 1
ATOM 630 C CA . ARG A 1 86 ? -1.354 -3.175 20.795 1.00 91.44 86 ARG A CA 1
ATOM 631 C C . ARG A 1 86 ? -1.555 -3.155 19.282 1.00 91.44 86 ARG A C 1
ATOM 633 O O . ARG A 1 86 ? -0.711 -2.616 18.581 1.00 91.44 86 ARG A O 1
ATOM 640 N N . GLU A 1 87 ? -2.660 -3.709 18.784 1.00 85.75 87 GLU A N 1
ATOM 641 C CA . GLU A 1 87 ? -3.010 -3.652 17.357 1.00 85.75 87 GLU A CA 1
ATOM 642 C C . GLU A 1 87 ? -3.198 -2.211 16.870 1.00 85.75 87 GLU A C 1
ATOM 644 O O . GLU A 1 87 ? -2.716 -1.861 15.796 1.00 85.75 87 GLU A O 1
ATOM 649 N N . LEU A 1 88 ? -3.873 -1.366 17.658 1.00 88.81 88 LEU A N 1
ATOM 650 C CA . LEU A 1 88 ? -4.049 0.045 17.318 1.00 88.81 88 LEU A CA 1
ATOM 651 C C . LEU A 1 88 ? -2.706 0.786 17.288 1.00 88.81 88 LEU A C 1
ATOM 653 O O . LEU A 1 88 ? -2.439 1.525 16.350 1.00 88.81 88 LEU A O 1
ATOM 657 N N . GLU A 1 89 ? -1.838 0.552 18.269 1.00 88.81 89 GLU A N 1
ATOM 658 C CA . GLU A 1 89 ? -0.524 1.203 18.351 1.00 88.81 89 GLU A CA 1
ATOM 659 C C . GLU A 1 89 ? 0.464 0.736 17.279 1.00 88.81 89 GLU A C 1
ATOM 661 O O . GLU A 1 89 ? 1.289 1.524 16.816 1.00 88.81 89 GLU A O 1
ATOM 666 N N . ALA A 1 90 ? 0.371 -0.528 16.860 1.00 82.94 90 ALA A N 1
ATOM 667 C CA . ALA A 1 90 ? 1.235 -1.102 15.832 1.00 82.94 90 ALA A CA 1
ATOM 668 C C . ALA A 1 90 ? 1.046 -0.450 14.453 1.00 82.94 90 ALA A C 1
ATOM 670 O O . ALA A 1 90 ? 1.959 -0.500 13.632 1.00 82.94 90 ALA A O 1
ATOM 671 N N . ALA A 1 91 ? -0.103 0.189 14.206 1.00 76.94 91 ALA A N 1
ATOM 672 C CA . ALA A 1 91 ? -0.398 0.854 12.939 1.00 76.94 91 ALA A CA 1
ATOM 673 C C . ALA A 1 91 ? 0.596 1.982 12.605 1.00 76.94 91 ALA A C 1
ATOM 675 O O . ALA A 1 91 ? 0.884 2.232 11.430 1.00 76.94 91 ALA A O 1
ATOM 676 N N . GLY A 1 92 ? 1.166 2.616 13.638 1.00 77.06 92 GLY A N 1
ATOM 677 C CA . GLY A 1 92 ? 2.210 3.625 13.507 1.00 77.06 92 GLY A CA 1
ATOM 678 C C . GLY A 1 92 ? 1.738 4.925 12.849 1.00 77.06 92 GLY A C 1
ATOM 679 O O . GLY A 1 92 ? 0.589 5.342 12.986 1.00 77.06 92 GLY A O 1
ATOM 680 N N . ARG A 1 93 ? 2.668 5.599 12.164 1.00 79.00 93 ARG A N 1
ATOM 681 C CA . ARG A 1 93 ? 2.419 6.833 11.398 1.00 79.00 93 ARG A CA 1
ATOM 682 C C . ARG A 1 93 ? 2.013 6.522 9.957 1.00 79.00 93 ARG A C 1
ATOM 684 O O . ARG A 1 93 ? 2.101 5.376 9.527 1.00 79.00 93 ARG A O 1
ATOM 691 N N . ALA A 1 94 ? 1.604 7.557 9.215 1.00 83.81 94 ALA A N 1
ATOM 692 C CA . ALA A 1 94 ? 1.178 7.439 7.816 1.00 83.81 94 ALA A CA 1
ATOM 693 C C . ALA A 1 94 ? 0.047 6.404 7.636 1.00 83.81 94 ALA A C 1
ATOM 695 O O . ALA A 1 94 ? 0.127 5.479 6.828 1.00 83.81 94 ALA A O 1
ATOM 696 N N . LEU A 1 95 ? -1.003 6.544 8.458 1.00 88.62 95 LEU A N 1
ATOM 697 C CA . LEU A 1 95 ? -2.141 5.621 8.472 1.00 88.62 95 LE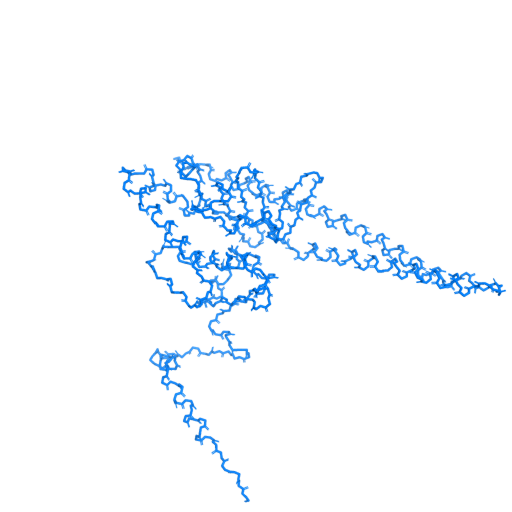U A CA 1
ATOM 698 C C . LEU A 1 95 ? -2.869 5.592 7.127 1.00 88.62 95 LEU A C 1
ATOM 700 O O . LEU A 1 95 ? -3.243 4.516 6.667 1.00 88.62 95 LEU A O 1
ATOM 704 N N . ALA A 1 96 ? -3.068 6.761 6.517 1.00 91.81 96 ALA A N 1
ATOM 705 C CA . ALA A 1 96 ? -3.629 6.901 5.183 1.00 91.81 96 ALA A CA 1
ATOM 706 C C . ALA A 1 96 ? -2.508 6.867 4.146 1.00 91.81 96 ALA A C 1
ATOM 708 O O . ALA A 1 96 ? -1.477 7.493 4.344 1.00 91.81 96 ALA A O 1
ATOM 709 N N . PHE A 1 97 ? -2.718 6.175 3.034 1.00 87.44 97 PHE A N 1
ATOM 710 C CA . PHE A 1 97 ? -1.775 6.185 1.908 1.00 87.44 97 PHE A CA 1
ATOM 711 C C . PHE A 1 97 ? -2.437 6.581 0.594 1.00 87.44 97 PHE A C 1
ATOM 713 O O . PHE A 1 97 ? -1.767 6.745 -0.424 1.00 87.44 97 PHE A O 1
ATOM 720 N N . GLY A 1 98 ? -3.754 6.756 0.593 1.00 90.06 98 GLY A N 1
ATOM 721 C CA . GLY A 1 98 ? -4.437 7.221 -0.590 1.00 90.06 98 GLY A CA 1
ATOM 722 C C . GLY A 1 98 ? -5.871 7.634 -0.350 1.00 90.06 98 GLY A C 1
ATOM 723 O O . GLY A 1 98 ? -6.424 7.471 0.739 1.00 90.06 98 GLY A O 1
ATOM 724 N N . ARG A 1 99 ? -6.459 8.191 -1.402 1.00 93.62 99 ARG A N 1
ATOM 725 C CA . ARG A 1 99 ? -7.837 8.661 -1.445 1.00 93.62 99 ARG A CA 1
ATOM 726 C C . ARG A 1 99 ? -8.454 8.274 -2.779 1.00 93.62 99 ARG A C 1
ATOM 728 O O . ARG A 1 99 ? -7.813 8.444 -3.812 1.00 93.62 99 ARG A O 1
ATOM 735 N N . ILE A 1 100 ? -9.685 7.787 -2.760 1.00 92.25 100 ILE A N 1
ATOM 736 C CA . ILE A 1 100 ? -10.529 7.695 -3.949 1.00 92.25 100 ILE A CA 1
ATOM 737 C C . ILE A 1 100 ? -11.660 8.712 -3.843 1.00 92.25 100 ILE A C 1
ATOM 739 O O . ILE A 1 100 ? -12.208 8.932 -2.766 1.00 92.25 100 ILE A O 1
ATOM 743 N N . THR A 1 101 ? -11.982 9.333 -4.967 1.00 90.94 101 THR A N 1
ATOM 744 C CA . THR A 1 101 ? -13.147 10.195 -5.156 1.00 90.94 101 THR A CA 1
ATOM 745 C C . THR A 1 101 ? -13.978 9.584 -6.274 1.00 90.94 101 THR A C 1
ATOM 747 O O . THR A 1 101 ? -13.434 9.226 -7.324 1.00 90.94 101 THR A O 1
ATOM 750 N N . GLY A 1 102 ? -15.279 9.446 -6.050 1.00 86.69 102 GLY A N 1
ATOM 751 C CA . GLY A 1 102 ? -16.174 8.764 -6.974 1.00 86.69 102 GLY A CA 1
ATOM 752 C C . GLY A 1 102 ? -17.643 8.991 -6.653 1.00 86.69 102 GLY A C 1
ATOM 753 O O . GLY A 1 102 ? -17.984 9.894 -5.887 1.00 86.69 102 GLY A O 1
ATOM 754 N N . ASP A 1 103 ? -18.494 8.143 -7.222 1.00 82.25 103 ASP A N 1
ATOM 755 C CA . ASP A 1 103 ? -19.955 8.225 -7.082 1.00 82.25 103 ASP A CA 1
ATOM 756 C C . ASP A 1 103 ? -20.412 8.114 -5.615 1.00 82.25 103 ASP A C 1
ATOM 758 O O . ASP A 1 103 ? -21.343 8.798 -5.190 1.00 82.25 103 ASP A O 1
ATOM 762 N N . ASP A 1 104 ? -19.696 7.311 -4.822 1.00 80.25 104 ASP A N 1
ATOM 763 C CA . ASP A 1 104 ? -19.962 7.076 -3.396 1.00 80.25 104 ASP A CA 1
ATOM 764 C C . ASP A 1 104 ? -19.311 8.126 -2.468 1.00 80.25 104 ASP A C 1
ATOM 766 O O . ASP A 1 104 ? -19.356 8.006 -1.241 1.00 80.25 104 ASP A O 1
ATOM 770 N N . GLY A 1 105 ? -18.707 9.171 -3.040 1.00 85.94 105 GLY A N 1
ATOM 771 C CA . GLY A 1 105 ? -18.020 10.239 -2.318 1.00 85.94 105 GLY A CA 1
ATOM 772 C C . GLY A 1 105 ? -16.521 10.006 -2.113 1.00 85.94 105 GLY A C 1
ATOM 773 O O . GLY A 1 105 ? -15.894 9.145 -2.734 1.00 85.94 105 GLY A O 1
ATOM 774 N N . ASP A 1 106 ? -15.929 10.838 -1.253 1.00 90.12 106 ASP A N 1
ATOM 775 C CA . ASP A 1 106 ? -14.498 10.810 -0.944 1.00 90.12 106 ASP A CA 1
ATOM 776 C C . ASP A 1 106 ? -14.202 9.797 0.163 1.00 90.12 106 ASP A C 1
ATOM 778 O O . ASP A 1 106 ? -14.710 9.910 1.281 1.00 90.12 106 ASP A O 1
ATOM 782 N N . MET A 1 107 ? -13.309 8.849 -0.117 1.00 93.00 107 MET A N 1
ATOM 783 C CA . MET A 1 107 ? -12.860 7.851 0.850 1.00 93.00 107 MET A CA 1
ATOM 784 C C . MET A 1 107 ? -11.340 7.806 0.916 1.00 93.00 107 MET A C 1
ATOM 786 O O . MET A 1 107 ? -10.661 7.594 -0.089 1.00 93.00 107 MET A O 1
ATOM 790 N N . TYR A 1 108 ? -10.798 7.954 2.123 1.00 95.31 108 TYR A N 1
ATOM 791 C CA . TYR A 1 108 ? -9.393 7.661 2.385 1.00 95.31 108 TYR A CA 1
ATOM 792 C C . TYR A 1 108 ? -9.207 6.166 2.623 1.00 95.31 108 TYR A C 1
ATOM 794 O O . TYR A 1 108 ? -10.005 5.530 3.316 1.00 95.31 108 TYR A O 1
ATOM 802 N N . VAL A 1 109 ? -8.116 5.625 2.093 1.00 91.88 109 VAL A N 1
ATOM 803 C CA . VAL A 1 109 ? -7.715 4.225 2.238 1.00 91.88 109 VAL A CA 1
ATOM 804 C C . VAL A 1 109 ? -6.395 4.163 2.996 1.00 91.88 109 VAL A C 1
ATOM 806 O O . VAL A 1 109 ? -5.485 4.972 2.776 1.00 91.88 109 VAL A O 1
ATOM 809 N N . GLY A 1 110 ? -6.303 3.221 3.931 1.00 88.75 110 GLY A N 1
ATOM 810 C CA . GLY A 1 110 ? -5.173 3.142 4.838 1.00 88.75 110 GLY A CA 1
ATOM 811 C C . GLY A 1 110 ? -4.993 1.801 5.528 1.00 88.75 110 GLY A C 1
ATOM 812 O O . GLY A 1 110 ? -5.670 0.820 5.232 1.00 88.75 110 GLY A O 1
ATOM 813 N N . ARG A 1 111 ? -4.051 1.763 6.470 1.00 83.44 111 ARG A N 1
ATOM 814 C CA . ARG A 1 111 ? -3.635 0.549 7.199 1.00 83.44 111 ARG A CA 1
ATOM 815 C C . ARG A 1 111 ? -4.734 -0.053 8.072 1.00 83.44 111 ARG A C 1
ATOM 817 O O . ARG A 1 111 ? -4.694 -1.233 8.384 1.00 83.44 111 ARG A O 1
ATOM 824 N N . MET A 1 112 ? -5.701 0.760 8.485 1.00 85.69 112 MET A N 1
ATOM 825 C CA . MET A 1 112 ? -6.826 0.327 9.304 1.00 85.69 112 MET A CA 1
ATOM 826 C C . MET A 1 112 ? -8.017 1.258 9.158 1.00 85.69 112 MET A C 1
ATOM 828 O O . MET A 1 112 ? -7.889 2.385 8.684 1.00 85.69 112 MET A O 1
ATOM 832 N N . SER A 1 113 ? -9.169 0.804 9.643 1.00 91.50 113 SER A N 1
ATOM 833 C CA . SER A 1 113 ? -10.357 1.647 9.701 1.00 91.50 113 SER A CA 1
ATOM 834 C C . SER A 1 113 ? -10.289 2.626 10.874 1.00 91.50 113 SER A C 1
ATOM 836 O O . SER A 1 113 ? -9.996 2.234 12.007 1.00 91.50 113 SER A O 1
ATOM 838 N N . VAL A 1 114 ? -10.616 3.891 10.615 1.00 94.12 114 VAL A N 1
ATOM 839 C CA . VAL A 1 114 ? -10.772 4.941 11.632 1.00 94.12 114 VAL A CA 1
ATOM 840 C C . VAL A 1 114 ? -12.172 5.523 11.484 1.00 94.12 114 VAL A C 1
ATOM 842 O O . VAL A 1 114 ? -12.496 6.095 10.446 1.00 94.12 114 VAL A O 1
ATOM 845 N N . ILE A 1 115 ? -13.007 5.346 12.507 1.00 92.88 115 ILE A N 1
ATOM 846 C CA . ILE A 1 115 ? -14.428 5.725 12.506 1.00 92.88 115 ILE A CA 1
ATOM 847 C C . ILE A 1 115 ? -14.732 6.547 13.758 1.00 92.88 115 ILE A C 1
ATOM 849 O O . ILE A 1 115 ? -14.644 6.005 14.850 1.00 92.88 115 ILE A O 1
ATOM 853 N N . ASP A 1 116 ? -15.099 7.816 13.612 1.00 90.81 116 ASP A N 1
ATOM 854 C CA . ASP A 1 116 ? -15.465 8.690 14.734 1.00 90.81 116 ASP A CA 1
ATOM 855 C C . ASP A 1 116 ? -16.957 9.044 14.647 1.00 90.81 116 ASP A C 1
ATOM 857 O O . ASP A 1 116 ? -17.392 9.739 13.724 1.00 90.81 116 ASP A O 1
ATOM 861 N N . GLY A 1 117 ? -17.762 8.508 15.570 1.00 90.00 117 GLY A N 1
ATOM 862 C CA . GLY A 1 117 ? -19.225 8.566 15.488 1.00 90.00 117 GLY A CA 1
ATOM 863 C C . GLY A 1 117 ? -19.745 7.913 14.202 1.00 90.00 117 GLY A C 1
ATOM 864 O O . GLY A 1 117 ? -19.391 6.778 13.894 1.00 90.00 117 GLY A O 1
ATOM 865 N N . ASP A 1 118 ? -20.545 8.652 13.430 1.00 88.25 118 ASP A N 1
ATOM 866 C CA . ASP A 1 118 ? -21.063 8.209 12.125 1.00 88.25 118 ASP A CA 1
ATOM 867 C C . ASP A 1 118 ? -20.084 8.475 10.966 1.00 88.25 118 ASP A C 1
ATOM 869 O O . ASP A 1 118 ? -20.369 8.162 9.808 1.00 88.25 118 ASP A O 1
ATOM 873 N N . ARG A 1 119 ? -18.924 9.085 11.244 1.00 89.12 119 ARG A N 1
ATOM 874 C CA . ARG A 1 119 ? -17.968 9.487 10.215 1.00 89.12 119 ARG A CA 1
ATOM 875 C C . ARG A 1 119 ? -16.864 8.452 10.046 1.00 89.12 119 ARG A C 1
ATOM 877 O O . ARG A 1 119 ? -16.014 8.270 10.916 1.00 89.12 119 ARG A O 1
ATOM 884 N N . VAL A 1 120 ? -16.801 7.853 8.860 1.00 92.38 120 VAL A N 1
ATOM 885 C CA . VAL A 1 120 ? -15.657 7.038 8.434 1.00 92.38 120 VAL A CA 1
ATOM 886 C C . VAL A 1 120 ? -14.553 7.968 7.934 1.00 92.38 120 VAL A C 1
ATOM 888 O O . VAL A 1 120 ? -14.689 8.635 6.913 1.00 92.38 120 VAL A O 1
ATOM 891 N N . HIS A 1 121 ? -13.463 8.050 8.690 1.00 93.88 121 HIS A N 1
ATOM 892 C CA . HIS A 1 121 ? -12.296 8.867 8.365 1.00 93.88 121 HIS A CA 1
ATOM 893 C C . HIS A 1 121 ? -11.299 8.134 7.471 1.00 93.88 121 HIS A C 1
ATOM 895 O O . HIS A 1 121 ? -10.645 8.761 6.642 1.00 93.88 121 HIS A O 1
ATOM 901 N N . LEU A 1 122 ? -11.164 6.824 7.669 1.00 95.38 122 LEU A N 1
ATOM 902 C CA . LEU A 1 122 ? -10.224 5.974 6.953 1.00 95.38 122 LEU A CA 1
ATOM 903 C C . LEU A 1 122 ? -10.829 4.583 6.813 1.00 95.38 122 LEU A C 1
ATOM 905 O O . LEU A 1 122 ? -11.361 4.050 7.788 1.00 95.38 122 LEU A O 1
ATOM 909 N N . ILE A 1 123 ? -10.732 4.003 5.624 1.00 92.81 123 ILE A N 1
ATOM 910 C CA . ILE A 1 123 ? -11.130 2.626 5.349 1.00 92.81 123 ILE A CA 1
ATOM 911 C C . ILE A 1 123 ? -9.884 1.749 5.375 1.00 92.81 123 ILE A C 1
ATOM 913 O O . ILE A 1 123 ? -8.863 2.071 4.764 1.00 92.81 123 ILE A O 1
ATOM 917 N N . ASP A 1 124 ? -9.987 0.624 6.081 1.00 87.00 124 ASP A N 1
ATOM 918 C CA . ASP A 1 124 ? -8.972 -0.423 6.033 1.00 87.00 124 ASP A CA 1
ATOM 919 C C . ASP A 1 124 ? -8.830 -0.930 4.598 1.00 87.00 124 ASP A C 1
ATOM 921 O O . ASP A 1 124 ? -9.810 -1.338 3.972 1.00 87.00 124 ASP A O 1
ATOM 925 N N . TRP A 1 125 ? -7.603 -0.940 4.093 1.00 83.69 125 TRP A N 1
ATOM 926 C CA . TRP A 1 125 ? -7.270 -1.443 2.769 1.00 83.69 125 TRP A CA 1
ATOM 927 C C . TRP A 1 125 ? -7.834 -2.838 2.501 1.00 83.69 125 TRP A C 1
ATOM 929 O O . TRP A 1 125 ? -8.186 -3.163 1.374 1.00 83.69 125 TRP A O 1
ATOM 939 N N . ARG A 1 126 ? -7.972 -3.668 3.538 1.00 76.06 126 ARG A N 1
ATOM 940 C CA . ARG A 1 126 ? -8.466 -5.048 3.466 1.00 76.06 126 ARG A CA 1
ATOM 941 C C . ARG A 1 126 ? -9.976 -5.135 3.264 1.00 76.06 126 ARG A C 1
ATOM 943 O O . ARG A 1 126 ? -10.470 -6.247 3.048 1.00 76.06 126 ARG A O 1
ATOM 950 N N . ALA A 1 127 ? -10.709 -4.033 3.409 1.00 83.62 127 ALA A N 1
ATOM 951 C CA . ALA A 1 127 ? -12.159 -3.997 3.294 1.00 83.62 127 ALA A CA 1
ATOM 952 C C . ALA A 1 127 ? -12.611 -4.055 1.828 1.00 83.62 127 ALA A C 1
ATOM 954 O O . ALA A 1 127 ? -11.954 -3.528 0.933 1.00 83.62 127 ALA A O 1
ATOM 955 N N . ALA A 1 128 ? -13.791 -4.633 1.580 1.00 84.19 128 ALA A N 1
ATOM 956 C CA . ALA A 1 128 ? -14.377 -4.688 0.237 1.00 84.19 128 ALA A CA 1
ATOM 957 C C . ALA A 1 128 ? -14.552 -3.290 -0.392 1.00 84.19 128 ALA A C 1
ATOM 959 O O . ALA A 1 128 ? -14.371 -3.128 -1.594 1.00 84.19 128 ALA A O 1
ATOM 960 N N . ALA A 1 129 ? -14.820 -2.270 0.428 1.00 86.62 129 ALA A N 1
ATOM 961 C CA . ALA A 1 129 ? -14.938 -0.881 -0.012 1.00 86.62 129 ALA A CA 1
ATOM 962 C C . ALA A 1 129 ? -13.617 -0.276 -0.537 1.00 86.62 129 ALA A C 1
ATOM 964 O O . ALA A 1 129 ? -13.650 0.690 -1.288 1.00 86.62 129 ALA A O 1
ATOM 965 N N . ALA A 1 130 ? -12.456 -0.844 -0.189 1.00 86.25 130 ALA A N 1
ATOM 966 C CA . ALA A 1 130 ? -11.153 -0.389 -0.679 1.00 86.25 130 ALA A CA 1
ATOM 967 C C . ALA A 1 130 ? -10.733 -1.063 -1.998 1.00 86.25 130 ALA A C 1
ATOM 969 O O . ALA A 1 130 ? -9.753 -0.650 -2.614 1.00 86.25 130 ALA A O 1
ATOM 970 N N . VAL A 1 131 ? -11.477 -2.071 -2.472 1.00 84.50 131 VAL A N 1
ATOM 971 C CA . VAL A 1 131 ? -11.188 -2.790 -3.726 1.00 84.50 131 VAL A CA 1
ATOM 972 C C . VAL A 1 131 ? -10.995 -1.848 -4.926 1.00 84.50 131 VAL A C 1
ATOM 974 O O . VAL A 1 131 ? -10.023 -2.054 -5.662 1.00 84.50 131 VAL A O 1
ATOM 977 N N . PRO A 1 132 ? -11.821 -0.800 -5.136 1.00 88.81 132 PRO A N 1
ATOM 978 C CA . PRO A 1 132 ? -11.629 0.122 -6.253 1.00 88.81 132 PRO A CA 1
ATOM 979 C C . PRO A 1 132 ? -10.288 0.863 -6.210 1.00 88.81 132 PRO A C 1
ATOM 981 O O . PRO A 1 132 ? -9.703 1.100 -7.260 1.00 88.81 132 PRO A O 1
ATOM 984 N N . PHE A 1 133 ? -9.726 1.139 -5.026 1.00 86.06 133 PHE A N 1
ATOM 985 C CA . PHE A 1 133 ? -8.408 1.778 -4.918 1.00 86.06 133 PHE A CA 1
ATOM 986 C C . PHE A 1 133 ? -7.320 0.974 -5.645 1.00 86.06 133 PHE A C 1
ATOM 988 O O . PHE A 1 133 ? -6.438 1.564 -6.258 1.00 86.06 133 PHE A O 1
ATOM 995 N N . TYR A 1 134 ? -7.417 -0.358 -5.656 1.00 79.06 134 TYR A N 1
ATOM 996 C CA . TYR A 1 134 ? -6.425 -1.240 -6.282 1.00 79.06 134 TYR A CA 1
ATOM 997 C C . TYR A 1 134 ? -6.838 -1.758 -7.655 1.00 79.06 134 TYR A C 1
ATOM 999 O O . TYR A 1 134 ? -5.984 -1.984 -8.512 1.00 79.06 134 TYR A O 1
ATOM 1007 N N . ARG A 1 135 ? -8.137 -1.975 -7.876 1.00 82.69 135 ARG A N 1
ATOM 1008 C CA . ARG A 1 135 ? -8.642 -2.593 -9.107 1.00 82.69 135 ARG A CA 1
ATOM 1009 C C . ARG A 1 135 ? -9.124 -1.606 -10.158 1.00 82.69 135 ARG A C 1
ATOM 1011 O O . ARG A 1 135 ? -9.219 -2.022 -11.307 1.00 82.69 135 ARG A O 1
ATOM 1018 N N . ALA A 1 136 ? -9.419 -0.359 -9.791 1.00 84.00 136 ALA A N 1
ATOM 1019 C CA . ALA A 1 136 ? -9.858 0.634 -10.759 1.00 84.00 136 ALA A CA 1
ATOM 1020 C C . ALA A 1 136 ? -8.754 0.915 -11.781 1.00 84.00 136 ALA A C 1
ATOM 1022 O O . ALA A 1 136 ? -7.584 1.118 -11.420 1.00 84.00 136 ALA A O 1
ATOM 1023 N N . THR A 1 137 ? -9.163 0.937 -13.044 1.00 80.81 137 THR A N 1
ATOM 1024 C CA . THR A 1 137 ? -8.355 1.332 -14.198 1.00 80.81 137 THR A CA 1
ATOM 1025 C C . THR A 1 137 ? -9.185 2.244 -15.101 1.00 80.81 137 THR A C 1
ATOM 1027 O O . THR A 1 137 ? -10.406 2.288 -14.961 1.00 80.81 137 THR A O 1
ATOM 1030 N N . PRO A 1 138 ? -8.588 2.969 -16.061 1.00 76.69 138 PRO A N 1
ATOM 1031 C CA . PRO A 1 138 ? -9.368 3.859 -16.926 1.00 76.69 138 PRO A CA 1
ATOM 1032 C C . PRO A 1 138 ? -10.421 3.136 -17.775 1.00 76.69 138 PRO A C 1
ATOM 1034 O O . PRO A 1 138 ? -11.404 3.744 -18.185 1.00 76.69 138 PRO A O 1
ATOM 1037 N N . LEU A 1 139 ? -10.219 1.842 -18.050 1.00 79.00 139 LEU A N 1
ATOM 1038 C CA . LEU A 1 139 ? -11.175 1.014 -18.790 1.00 79.00 139 LEU A CA 1
ATOM 1039 C C . LEU A 1 139 ? -12.236 0.378 -17.882 1.00 79.00 139 LEU A C 1
ATOM 1041 O O . LEU A 1 139 ? -13.348 0.119 -18.337 1.00 79.00 139 LEU A O 1
ATOM 1045 N N . GLU A 1 140 ? -11.921 0.146 -16.606 1.00 84.06 140 GLU A N 1
ATOM 1046 C CA . GLU A 1 140 ? -12.867 -0.330 -15.593 1.00 84.06 140 GLU A CA 1
ATOM 1047 C C . GLU A 1 140 ? -12.721 0.515 -14.310 1.00 84.06 140 GLU A C 1
ATOM 1049 O O . GLU A 1 140 ? -12.059 0.089 -13.361 1.00 84.06 140 GLU A O 1
ATOM 1054 N N . PRO A 1 141 ? -13.314 1.728 -14.259 1.00 84.44 141 PRO A N 1
ATOM 1055 C CA . PRO A 1 141 ? -13.072 2.677 -13.165 1.00 84.44 141 PRO A CA 1
ATOM 1056 C C . PRO A 1 141 ? -13.676 2.269 -11.819 1.00 84.44 141 PRO A C 1
ATOM 1058 O O . PRO A 1 141 ? -13.312 2.825 -10.789 1.00 84.44 141 PRO A O 1
ATOM 1061 N N . LEU A 1 142 ? -14.613 1.311 -11.803 1.00 88.38 142 LEU A N 1
ATOM 1062 C CA . LEU A 1 142 ? -15.292 0.829 -10.588 1.00 88.38 142 LEU A CA 1
ATOM 1063 C C . LEU A 1 142 ? -15.899 1.962 -9.732 1.00 88.38 142 LEU A C 1
ATOM 1065 O O . LEU A 1 142 ? -15.807 1.930 -8.508 1.00 88.38 142 LEU A O 1
ATOM 1069 N N . GLY A 1 143 ? -16.485 2.974 -10.382 1.00 87.69 143 GLY A N 1
ATOM 1070 C CA . GLY A 1 143 ? -17.081 4.141 -9.716 1.00 87.69 143 GLY A CA 1
ATOM 1071 C C . GLY A 1 143 ? -16.068 5.173 -9.206 1.00 87.69 143 GLY A C 1
ATOM 1072 O O . GLY A 1 143 ? -16.468 6.168 -8.610 1.00 87.69 143 GLY A O 1
ATOM 1073 N N . VAL A 1 144 ? -14.764 4.970 -9.434 1.00 89.56 144 VAL A N 1
ATOM 1074 C CA . VAL A 1 144 ? -13.702 5.915 -9.062 1.00 89.56 144 VAL A CA 1
ATOM 1075 C C . VAL A 1 144 ? -13.466 6.887 -10.210 1.00 89.56 144 VAL A C 1
ATOM 1077 O O . VAL A 1 144 ? -13.080 6.486 -11.302 1.00 89.56 144 VAL A O 1
ATOM 1080 N N . ALA A 1 145 ? -13.635 8.179 -9.950 1.00 87.94 145 ALA A N 1
ATOM 1081 C CA . ALA A 1 145 ? -13.269 9.236 -10.889 1.00 87.94 145 ALA A CA 1
ATOM 1082 C C . ALA A 1 145 ? -11.788 9.619 -10.744 1.00 87.94 145 ALA A C 1
ATOM 1084 O O . ALA A 1 145 ? -11.090 9.867 -11.731 1.00 87.94 145 ALA A O 1
ATOM 1085 N N . HIS A 1 146 ? -11.305 9.652 -9.502 1.00 86.69 146 HIS A N 1
ATOM 1086 C CA . HIS A 1 146 ? -9.973 10.130 -9.159 1.00 86.69 146 HIS A CA 1
ATOM 1087 C C . HIS A 1 146 ? -9.368 9.303 -8.024 1.00 86.69 146 HIS A C 1
ATOM 1089 O O . HIS A 1 146 ? -10.019 9.068 -7.005 1.00 86.69 146 HIS A O 1
ATOM 1095 N N . ARG A 1 147 ? -8.112 8.885 -8.192 1.00 89.06 147 ARG A N 1
ATOM 1096 C CA . ARG A 1 147 ? -7.310 8.208 -7.170 1.00 89.06 147 ARG A CA 1
ATOM 1097 C C . ARG A 1 147 ? -6.063 9.027 -6.880 1.00 89.06 147 ARG A C 1
ATOM 1099 O O . ARG A 1 147 ? -5.305 9.366 -7.778 1.00 89.06 147 ARG A O 1
ATOM 1106 N N . ARG A 1 148 ? -5.834 9.299 -5.602 1.00 89.62 148 ARG A N 1
ATOM 1107 C CA . ARG A 1 148 ? -4.658 9.999 -5.093 1.00 89.62 148 ARG A CA 1
ATOM 1108 C C . ARG A 1 148 ? -3.828 9.048 -4.246 1.00 89.62 148 ARG A C 1
ATOM 1110 O O . ARG A 1 148 ? -4.362 8.398 -3.349 1.00 89.62 148 ARG A O 1
ATOM 1117 N N . HIS A 1 149 ? -2.529 9.008 -4.503 1.00 85.88 149 HIS A N 1
ATOM 1118 C CA . HIS A 1 149 ? -1.528 8.336 -3.677 1.00 85.88 149 HIS A CA 1
ATOM 1119 C C . HIS A 1 149 ? -0.795 9.379 -2.837 1.00 85.88 149 HIS A C 1
ATOM 1121 O O . HIS A 1 149 ? -0.359 10.400 -3.369 1.00 85.88 149 HIS A O 1
ATOM 1127 N N . LEU A 1 150 ? -0.677 9.135 -1.536 1.00 87.31 150 LEU A N 1
ATOM 1128 C CA . LEU A 1 150 ? -0.037 10.024 -0.570 1.00 87.31 150 LEU A CA 1
ATOM 1129 C C . LEU A 1 150 ? 1.394 9.545 -0.304 1.00 87.31 150 LEU A C 1
ATOM 1131 O O . LEU A 1 150 ? 1.603 8.383 0.034 1.00 87.31 150 LEU A O 1
ATOM 1135 N N . HIS A 1 151 ? 2.368 10.443 -0.436 1.00 82.06 151 HIS A N 1
ATOM 1136 C CA . HIS A 1 151 ? 3.793 10.142 -0.290 1.00 82.06 151 HIS A CA 1
ATOM 1137 C C . HIS A 1 151 ? 4.332 10.729 1.006 1.00 82.06 151 HIS A C 1
ATOM 1139 O O . HIS A 1 151 ? 4.225 11.934 1.250 1.00 82.06 151 HIS A O 1
ATOM 1145 N N . TYR A 1 152 ? 4.946 9.873 1.815 1.00 83.25 152 TYR A N 1
ATOM 1146 C CA . TYR A 1 152 ? 5.459 10.241 3.125 1.00 83.25 152 TYR A CA 1
ATOM 1147 C C . TYR A 1 152 ? 6.986 10.279 3.137 1.00 83.25 152 TYR A C 1
ATOM 1149 O O . TYR A 1 152 ? 7.656 9.557 2.406 1.00 83.25 152 TYR A O 1
ATOM 1157 N N . THR A 1 153 ? 7.555 11.118 3.993 1.00 78.50 153 THR A N 1
ATOM 1158 C CA . THR A 1 153 ? 8.985 11.123 4.322 1.00 78.50 153 THR A CA 1
ATOM 1159 C C . THR A 1 153 ? 9.098 11.254 5.831 1.00 78.50 153 THR A C 1
ATOM 1161 O O . THR A 1 153 ? 8.473 12.134 6.412 1.00 78.50 153 THR A O 1
ATOM 1164 N N . ASP A 1 154 ? 9.801 10.325 6.481 1.00 80.31 154 ASP A N 1
ATOM 1165 C CA . ASP A 1 154 ? 9.921 10.261 7.948 1.00 80.31 154 ASP A CA 1
ATOM 1166 C C . ASP A 1 154 ? 8.570 10.274 8.703 1.00 80.31 154 ASP A C 1
ATOM 1168 O O . ASP A 1 154 ? 8.465 10.691 9.857 1.00 80.31 154 ASP A O 1
ATOM 1172 N N . GLY A 1 155 ? 7.516 9.761 8.057 1.00 78.62 155 GLY A N 1
ATOM 1173 C CA . GLY A 1 155 ? 6.159 9.702 8.605 1.00 78.62 155 GLY A CA 1
ATOM 1174 C C . GLY A 1 155 ? 5.325 10.970 8.406 1.00 78.62 155 GLY A C 1
ATOM 1175 O O . GLY A 1 155 ? 4.169 10.985 8.827 1.00 78.62 155 GLY A O 1
ATOM 1176 N N . GLU A 1 156 ? 5.862 11.992 7.740 1.00 85.75 156 GLU A N 1
ATOM 1177 C CA . GLU A 1 156 ? 5.154 13.226 7.391 1.00 85.75 156 GLU A CA 1
ATOM 1178 C C . GLU A 1 156 ? 4.729 13.222 5.921 1.00 85.75 156 GLU A C 1
ATOM 1180 O O . GLU A 1 156 ? 5.474 12.767 5.055 1.00 85.75 156 GLU A O 1
ATOM 1185 N N . LEU A 1 157 ? 3.519 13.710 5.629 1.00 89.12 157 LEU A N 1
ATOM 1186 C CA . LEU A 1 157 ? 3.012 13.808 4.259 1.00 89.12 157 LEU A CA 1
ATOM 1187 C C . LEU A 1 157 ? 3.745 14.939 3.528 1.00 89.12 157 LEU A C 1
ATOM 1189 O O . LEU A 1 157 ? 3.518 16.111 3.820 1.00 89.12 157 LEU A O 1
ATOM 1193 N N . THR A 1 158 ? 4.597 14.595 2.564 1.00 87.69 158 THR A N 1
ATOM 1194 C CA . THR A 1 158 ? 5.413 15.574 1.827 1.00 87.69 158 THR A CA 1
ATOM 1195 C C . THR A 1 158 ? 4.918 15.811 0.407 1.00 87.69 158 THR A C 1
ATOM 1197 O O . THR A 1 158 ? 5.153 16.880 -0.163 1.00 87.69 158 THR A O 1
ATOM 1200 N N . ASN A 1 159 ? 4.231 14.836 -0.194 1.00 84.75 159 ASN A N 1
ATOM 1201 C CA . ASN A 1 159 ? 3.751 14.942 -1.568 1.00 84.75 159 ASN A CA 1
ATOM 1202 C C . ASN A 1 159 ? 2.555 14.015 -1.840 1.00 84.75 159 ASN A C 1
ATOM 1204 O O . ASN A 1 159 ? 2.204 13.172 -1.025 1.00 84.75 159 ASN A O 1
ATOM 1208 N N . TYR A 1 160 ? 1.946 14.141 -3.016 1.00 85.88 160 TYR A N 1
ATOM 1209 C CA . TYR A 1 160 ? 0.958 13.201 -3.538 1.00 85.88 160 TYR A CA 1
ATOM 1210 C C . TYR A 1 160 ? 1.088 13.068 -5.062 1.00 85.88 160 TYR A C 1
ATOM 1212 O O . TYR A 1 160 ? 1.705 13.909 -5.724 1.00 85.88 160 TYR A O 1
ATOM 1220 N N . SER A 1 161 ? 0.508 12.011 -5.621 1.00 80.31 161 SER A N 1
ATOM 1221 C CA . SER A 1 161 ? 0.350 11.825 -7.067 1.00 80.31 161 SER A CA 1
ATOM 1222 C C . SER A 1 161 ? -1.068 11.397 -7.402 1.00 80.31 161 SER A C 1
ATOM 1224 O O . SER A 1 161 ? -1.656 10.603 -6.669 1.00 80.31 161 SER A O 1
ATOM 1226 N N . ASP A 1 162 ? -1.579 11.894 -8.522 1.00 83.31 162 ASP A N 1
ATOM 1227 C CA . ASP A 1 162 ? -2.953 11.676 -8.950 1.00 83.31 162 ASP A CA 1
ATOM 1228 C C . ASP A 1 162 ? -3.032 10.751 -10.161 1.00 83.31 162 ASP A C 1
ATOM 1230 O O . ASP A 1 162 ? -2.184 10.776 -11.060 1.00 83.31 162 ASP A O 1
ATOM 1234 N N . GLU A 1 163 ? -4.118 9.995 -10.197 1.00 80.00 163 GLU A N 1
ATOM 1235 C CA . GLU A 1 163 ? -4.604 9.213 -11.318 1.00 80.00 163 GLU A CA 1
ATOM 1236 C C . GLU A 1 163 ? -6.071 9.569 -11.557 1.00 80.00 163 GLU A C 1
ATOM 1238 O O . GLU A 1 163 ? -6.876 9.646 -10.626 1.00 80.00 163 GLU A O 1
ATOM 1243 N N . VAL A 1 164 ? -6.427 9.806 -12.815 1.00 81.50 164 VAL A N 1
ATOM 1244 C CA . VAL A 1 164 ? -7.786 10.183 -13.211 1.00 81.50 164 VAL A CA 1
ATOM 1245 C C . VAL A 1 164 ? -8.304 9.125 -14.170 1.00 81.50 164 VAL A C 1
ATOM 1247 O O . VAL A 1 164 ? -7.662 8.844 -15.182 1.00 81.50 164 VAL A O 1
ATOM 1250 N N . PHE A 1 165 ? -9.468 8.561 -13.860 1.00 78.88 165 PHE A N 1
ATOM 1251 C CA . PHE A 1 165 ? -10.087 7.505 -14.666 1.00 78.88 165 PHE A CA 1
ATOM 1252 C C . PHE A 1 165 ? -11.194 8.023 -15.585 1.00 78.88 165 PHE A C 1
ATOM 1254 O O . PHE A 1 165 ? -11.627 7.305 -16.481 1.00 78.88 165 PHE A O 1
ATOM 1261 N N . ASP A 1 166 ? -11.609 9.279 -15.409 1.00 72.81 166 ASP A N 1
ATOM 1262 C CA . ASP A 1 166 ? -12.533 9.971 -16.304 1.00 72.81 166 ASP A CA 1
ATOM 1263 C C . ASP A 1 166 ? -11.778 10.940 -17.238 1.00 72.81 166 ASP A C 1
ATOM 1265 O O . ASP A 1 166 ? -11.087 11.863 -16.805 1.00 72.81 166 ASP A O 1
ATOM 1269 N N . ALA A 1 167 ? -11.909 10.736 -18.551 1.00 64.81 167 ALA A N 1
ATOM 1270 C CA . ALA A 1 167 ? -11.257 11.556 -19.569 1.00 64.81 167 ALA A CA 1
ATOM 1271 C C . ALA A 1 167 ? -11.754 13.015 -19.583 1.00 64.81 167 ALA A C 1
ATOM 1273 O O . ALA A 1 167 ? -10.973 13.920 -19.898 1.00 64.81 167 ALA A O 1
ATOM 1274 N N . ASP A 1 168 ? -13.017 13.260 -19.226 1.00 65.69 168 ASP A N 1
ATOM 1275 C CA . ASP A 1 168 ? -13.572 14.613 -19.136 1.00 65.69 168 ASP A CA 1
ATOM 1276 C C . ASP A 1 168 ? -13.116 15.298 -17.838 1.00 65.69 168 ASP A C 1
ATOM 1278 O O . ASP A 1 168 ? -12.728 16.477 -17.851 1.00 65.69 168 ASP A O 1
ATOM 1282 N N . ALA A 1 169 ? -13.029 14.540 -16.739 1.00 66.62 169 ALA A N 1
ATOM 1283 C CA . ALA A 1 169 ? -12.361 14.981 -15.516 1.00 66.62 169 ALA A CA 1
ATOM 1284 C C . ALA A 1 169 ? -10.876 15.291 -15.754 1.00 66.62 169 ALA A C 1
ATOM 1286 O O . ALA A 1 169 ? -10.387 16.291 -15.250 1.00 66.62 169 ALA A O 1
ATOM 1287 N N . LEU A 1 170 ? -10.147 14.527 -16.573 1.00 66.69 170 LEU A N 1
ATOM 1288 C CA . LEU A 1 170 ? -8.723 14.777 -16.857 1.00 66.69 170 LEU A CA 1
ATOM 1289 C C . LEU A 1 170 ? -8.495 16.154 -17.514 1.00 66.69 170 LEU A C 1
ATOM 1291 O O . LEU A 1 170 ? -7.496 16.832 -17.259 1.00 66.69 170 LEU A O 1
ATOM 1295 N N . LEU A 1 171 ? -9.426 16.587 -18.368 1.00 62.66 171 LEU A N 1
ATOM 1296 C CA . LEU A 1 171 ? -9.346 17.868 -19.075 1.00 62.66 171 LEU A CA 1
ATOM 1297 C C . LEU A 1 171 ? -9.730 19.059 -18.188 1.00 62.66 171 LEU A C 1
ATOM 1299 O O . LEU A 1 171 ? -9.205 20.160 -18.389 1.00 62.66 171 LEU A O 1
ATOM 1303 N N . THR A 1 172 ? -10.621 18.837 -17.221 1.00 61.94 172 THR A N 1
ATOM 1304 C CA . THR A 1 172 ? -11.181 19.868 -16.334 1.00 61.94 172 THR A CA 1
ATOM 1305 C C . THR A 1 172 ? -10.491 19.939 -14.973 1.00 61.94 172 THR A C 1
ATOM 1307 O O . THR A 1 172 ? -10.490 21.004 -14.349 1.00 61.94 172 THR A O 1
ATOM 1310 N N . ALA A 1 173 ? -9.847 18.853 -14.544 1.00 63.94 173 ALA A N 1
ATOM 1311 C CA . ALA A 1 173 ? -9.097 18.765 -13.307 1.00 63.94 173 ALA A CA 1
ATOM 1312 C C . ALA A 1 173 ? -7.972 19.796 -13.313 1.00 63.94 173 ALA A C 1
ATOM 1314 O O . ALA A 1 173 ? -7.103 19.856 -14.196 1.00 63.94 173 ALA A O 1
ATOM 1315 N N . ARG A 1 174 ? -8.016 20.653 -12.300 1.00 57.03 174 ARG A N 1
ATOM 1316 C CA . ARG A 1 174 ? -6.973 21.628 -12.017 1.00 57.03 174 ARG A CA 1
ATOM 1317 C C . ARG A 1 174 ? -6.012 20.978 -11.025 1.00 57.03 174 ARG A C 1
ATOM 1319 O O . ARG A 1 174 ? -6.443 20.209 -10.187 1.00 57.03 174 ARG A O 1
ATOM 1326 N N . GLN A 1 175 ? -4.725 21.306 -11.138 1.00 66.12 175 GLN A N 1
ATOM 1327 C CA . GLN A 1 175 ? -3.708 20.991 -10.117 1.00 66.12 175 GLN A CA 1
ATOM 1328 C C . GLN A 1 175 ? -3.378 19.500 -9.907 1.00 66.12 175 GLN A C 1
ATOM 1330 O O . GLN A 1 175 ? -2.818 19.139 -8.877 1.00 66.12 175 GLN A O 1
ATOM 1335 N N . LEU A 1 176 ? -3.596 18.664 -10.927 1.00 71.75 176 LEU A N 1
ATOM 1336 C CA . LEU A 1 176 ? -3.083 17.290 -10.954 1.00 71.75 176 LEU A CA 1
ATOM 1337 C C . LEU A 1 176 ? -1.568 17.252 -10.697 1.00 71.75 176 LEU A C 1
ATOM 1339 O O . LEU A 1 176 ? -0.824 18.099 -11.210 1.00 71.75 176 LEU A O 1
ATOM 1343 N N . ARG A 1 177 ? -1.104 16.236 -9.962 1.00 71.62 177 ARG A N 1
ATOM 1344 C CA . ARG A 1 177 ? 0.326 15.935 -9.778 1.00 71.62 177 ARG A CA 1
ATOM 1345 C C . ARG A 1 177 ? 0.700 14.567 -10.341 1.00 71.62 177 ARG A C 1
ATOM 1347 O O . ARG A 1 177 ? -0.101 13.641 -10.364 1.00 71.62 177 ARG A O 1
ATOM 1354 N N . GLY A 1 178 ? 1.957 14.425 -10.756 1.00 69.81 178 GLY A N 1
ATOM 1355 C CA . GLY A 1 178 ? 2.474 13.172 -11.310 1.00 69.81 178 GLY A CA 1
ATOM 1356 C C . GLY A 1 178 ? 2.053 12.943 -12.763 1.00 69.81 178 GLY A C 1
ATOM 1357 O O . GLY A 1 178 ? 1.988 13.886 -13.555 1.00 69.81 178 GLY A O 1
ATOM 1358 N N . GLU A 1 179 ? 1.802 11.685 -13.124 1.00 69.06 179 GLU A N 1
ATOM 1359 C CA . GLU A 1 179 ? 1.512 11.275 -14.505 1.00 69.06 179 GLU A CA 1
ATOM 1360 C C . GLU A 1 179 ? 0.231 11.926 -15.048 1.00 69.06 179 GLU A C 1
ATOM 1362 O O . GLU A 1 179 ? 0.232 12.422 -16.176 1.00 69.06 179 GLU A O 1
ATOM 1367 N N . ALA A 1 180 ? -0.818 12.055 -14.228 1.00 69.69 180 ALA A N 1
ATOM 1368 C CA . ALA A 1 180 ? -2.062 12.701 -14.639 1.00 69.69 180 ALA A CA 1
ATOM 1369 C C . ALA A 1 180 ? -1.862 14.163 -15.084 1.00 69.69 180 ALA A C 1
ATOM 1371 O O . ALA A 1 180 ? -2.505 14.615 -16.031 1.00 69.69 180 ALA A O 1
ATOM 1372 N N . ALA A 1 181 ? -0.923 14.898 -14.475 1.00 66.81 181 ALA A N 1
ATOM 1373 C CA . ALA A 1 181 ? -0.613 16.279 -14.853 1.00 66.81 181 ALA A CA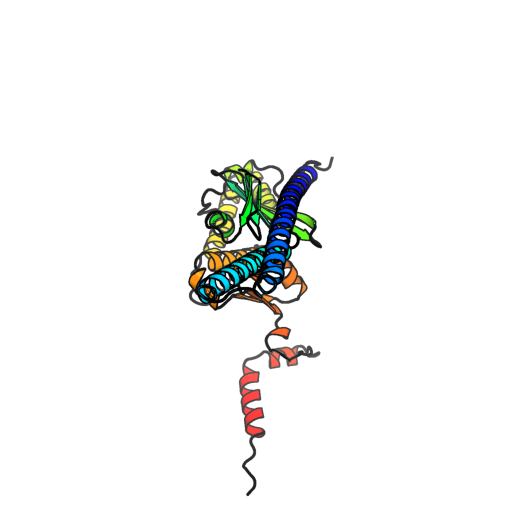 1
ATOM 1374 C C . ALA A 1 181 ? -0.017 16.375 -16.266 1.00 66.81 181 ALA A C 1
ATOM 1376 O O . ALA A 1 181 ? -0.403 17.243 -17.057 1.00 66.81 181 ALA A O 1
ATOM 1377 N N . LEU A 1 182 ? 0.905 15.459 -16.580 1.00 67.94 182 LEU A N 1
ATOM 1378 C CA . LEU A 1 182 ? 1.537 15.346 -17.892 1.00 67.94 182 LEU A CA 1
ATOM 1379 C C . LEU A 1 182 ? 0.513 14.938 -18.954 1.00 67.94 182 LEU A C 1
ATOM 1381 O O . LEU A 1 182 ? 0.437 15.573 -20.007 1.00 67.94 182 LEU A O 1
ATOM 1385 N N . LEU A 1 183 ? -0.299 13.917 -18.668 1.00 69.50 183 LEU A N 1
ATOM 1386 C CA . LEU A 1 183 ? -1.339 13.445 -19.582 1.00 69.50 183 LEU A CA 1
ATOM 1387 C C . LEU A 1 183 ? -2.380 14.533 -19.857 1.00 69.50 183 LEU A C 1
ATOM 1389 O O . LEU A 1 183 ? -2.762 14.733 -21.008 1.00 69.50 183 LEU A O 1
ATOM 1393 N N . ALA A 1 184 ? -2.784 15.291 -18.836 1.00 69.75 184 ALA A N 1
ATOM 1394 C CA . ALA A 1 184 ? -3.714 16.402 -18.991 1.00 69.75 184 ALA A CA 1
ATOM 1395 C C . ALA A 1 184 ? -3.127 17.556 -19.829 1.00 69.75 184 ALA A C 1
ATOM 1397 O O . ALA A 1 184 ? -3.832 18.135 -20.656 1.00 69.75 184 ALA A O 1
ATOM 1398 N N . ASP A 1 185 ? -1.844 17.905 -19.654 1.00 68.56 185 ASP A N 1
ATOM 1399 C CA . ASP A 1 185 ? -1.177 18.920 -20.487 1.00 68.56 185 ASP A CA 1
ATOM 1400 C C . ASP A 1 185 ? -1.055 18.466 -21.950 1.00 68.56 185 ASP A C 1
ATOM 1402 O O . ASP A 1 185 ? -1.393 19.224 -22.860 1.00 68.56 185 ASP A O 1
ATOM 1406 N N . LEU A 1 186 ? -0.673 17.207 -22.184 1.00 66.88 186 LEU A N 1
ATOM 1407 C CA . LEU A 1 186 ? -0.632 16.614 -23.524 1.00 66.88 186 LEU A CA 1
ATOM 1408 C C . LEU A 1 186 ? -2.021 16.586 -24.176 1.00 66.88 186 LEU A C 1
ATOM 1410 O O . LEU A 1 186 ? -2.161 16.982 -25.331 1.00 66.88 186 LEU A O 1
ATOM 1414 N N . ALA A 1 187 ? -3.060 16.186 -23.439 1.00 65.44 187 ALA A N 1
ATOM 1415 C CA . ALA A 1 187 ? -4.427 16.101 -23.947 1.00 65.44 187 ALA A CA 1
ATOM 1416 C C . ALA A 1 187 ? -5.038 17.475 -24.284 1.00 65.44 187 ALA A C 1
ATOM 1418 O O . ALA A 1 187 ? -5.844 17.574 -25.212 1.00 65.44 187 ALA A O 1
ATOM 1419 N N . ARG A 1 188 ? -4.651 18.539 -23.562 1.00 69.56 188 ARG A N 1
ATOM 1420 C CA . ARG A 1 188 ? -5.105 19.921 -23.817 1.00 69.56 188 ARG A CA 1
ATOM 1421 C C . ARG A 1 188 ? -4.437 20.571 -25.027 1.00 69.56 188 ARG A C 1
ATOM 1423 O O . ARG A 1 188 ? -5.025 21.465 -25.630 1.00 69.56 188 ARG A O 1
ATOM 1430 N N . ARG A 1 189 ? -3.218 20.158 -25.378 1.00 62.97 189 ARG A N 1
ATOM 1431 C CA . ARG A 1 189 ? -2.409 20.809 -26.421 1.00 62.97 189 ARG A CA 1
ATOM 1432 C C . ARG A 1 189 ? -2.687 20.322 -27.843 1.00 62.97 189 ARG A C 1
ATOM 1434 O O . ARG A 1 189 ? -1.996 20.783 -28.746 1.00 62.97 189 ARG A O 1
ATOM 1441 N N . THR A 1 190 ? -3.621 19.392 -28.078 1.00 53.75 190 THR A N 1
ATOM 1442 C CA . THR A 1 190 ? -3.704 18.733 -29.397 1.00 53.75 190 THR A CA 1
ATOM 1443 C C . THR A 1 190 ? -5.109 18.435 -29.930 1.00 53.75 190 THR A C 1
ATOM 1445 O O . THR A 1 190 ? -6.046 18.057 -29.231 1.00 53.75 190 THR A O 1
ATOM 1448 N N . ASP A 1 191 ? -5.179 18.535 -31.250 1.00 55.44 191 ASP A N 1
ATOM 1449 C CA . ASP A 1 191 ? -6.237 18.325 -32.235 1.00 55.44 191 ASP A CA 1
ATOM 1450 C C . ASP A 1 191 ? -6.574 16.830 -32.452 1.00 55.44 191 ASP A C 1
ATOM 1452 O O . ASP A 1 191 ? -6.488 16.270 -33.544 1.00 55.44 191 ASP A O 1
ATOM 1456 N N . GLY A 1 192 ? -6.964 16.144 -31.371 1.00 56.44 192 GLY A N 1
ATOM 1457 C CA . GLY A 1 192 ? -7.582 14.807 -31.401 1.00 56.44 192 GLY A CA 1
ATOM 1458 C C . GLY A 1 192 ? -6.618 13.615 -31.505 1.00 56.44 192 GLY A C 1
ATOM 1459 O O . GLY A 1 192 ? -6.841 12.608 -30.838 1.00 56.44 192 GLY A O 1
ATOM 1460 N N . ARG A 1 193 ? -5.499 13.723 -32.238 1.00 57.94 193 ARG A N 1
ATOM 1461 C CA . ARG A 1 193 ? -4.511 12.621 -32.366 1.00 57.94 193 ARG A CA 1
ATOM 1462 C C . ARG A 1 193 ? -3.792 12.273 -31.059 1.00 57.94 193 ARG A C 1
ATOM 1464 O O . ARG A 1 193 ? -3.529 11.105 -30.793 1.00 57.94 193 ARG A O 1
ATOM 1471 N N . MET A 1 194 ? -3.483 13.262 -30.223 1.00 55.47 194 MET A N 1
ATOM 1472 C CA . MET A 1 194 ? -2.823 12.995 -28.937 1.00 55.47 194 MET A CA 1
ATOM 1473 C C . MET A 1 194 ? -3.776 12.341 -27.933 1.00 55.47 194 MET A C 1
ATOM 1475 O O . MET A 1 194 ? -3.356 11.471 -27.177 1.00 55.47 194 MET A O 1
ATOM 1479 N N . LYS A 1 195 ? -5.077 12.673 -27.986 1.00 59.91 195 LYS A N 1
ATOM 1480 C CA . LYS A 1 195 ? -6.105 11.999 -27.176 1.00 59.91 195 LYS A CA 1
ATOM 1481 C C . LYS A 1 195 ? -6.160 10.500 -27.482 1.00 59.91 195 LYS A C 1
ATOM 1483 O O . LYS A 1 195 ? -6.214 9.705 -26.551 1.00 59.91 195 LYS A O 1
ATOM 1488 N N . SER A 1 196 ? -6.062 10.107 -28.759 1.00 59.94 196 SER A N 1
ATOM 1489 C CA . SER A 1 196 ? -6.000 8.683 -29.118 1.00 59.94 196 SER A CA 1
ATOM 1490 C C . SER A 1 196 ? -4.725 7.994 -28.625 1.00 59.94 196 SER A C 1
ATOM 1492 O O . SER A 1 196 ? -4.798 6.846 -28.216 1.00 59.94 196 SER A O 1
ATOM 1494 N N . VAL A 1 197 ? -3.576 8.681 -28.599 1.00 61.81 197 VAL A N 1
ATOM 1495 C CA . VAL A 1 197 ? -2.319 8.098 -28.090 1.00 61.81 197 VAL A CA 1
ATOM 1496 C C . VAL A 1 197 ? -2.381 7.870 -26.579 1.00 61.81 197 VAL A C 1
ATOM 1498 O O . VAL A 1 197 ? -2.010 6.797 -26.118 1.00 61.81 197 VAL A O 1
ATOM 1501 N N . VAL A 1 198 ? -2.889 8.839 -25.810 1.00 64.50 198 VAL A N 1
ATOM 1502 C CA . VAL A 1 198 ? -3.057 8.695 -24.353 1.00 64.50 198 VAL A CA 1
ATOM 1503 C C . VAL A 1 198 ? -4.017 7.553 -24.019 1.00 64.50 198 VAL A C 1
ATOM 1505 O O . VAL A 1 198 ? -3.707 6.735 -23.157 1.00 64.50 198 VAL A O 1
ATOM 1508 N N . ALA A 1 199 ? -5.138 7.454 -24.739 1.00 66.56 199 ALA A N 1
ATOM 1509 C CA . ALA A 1 199 ? -6.080 6.351 -24.574 1.00 66.56 199 ALA A CA 1
ATOM 1510 C C . ALA A 1 199 ? -5.427 4.988 -24.868 1.00 66.56 199 ALA A C 1
ATOM 1512 O O . ALA A 1 199 ? -5.621 4.044 -24.106 1.00 66.56 199 ALA A O 1
ATOM 1513 N N . THR A 1 200 ? -4.605 4.890 -25.921 1.00 71.69 200 THR A N 1
ATOM 1514 C CA . THR A 1 200 ? -3.861 3.660 -26.232 1.00 71.69 200 THR A CA 1
ATOM 1515 C C . THR A 1 200 ? -2.844 3.313 -25.145 1.00 71.69 200 THR A C 1
ATOM 1517 O O . THR A 1 200 ? -2.797 2.163 -24.729 1.00 71.69 200 THR A O 1
ATOM 1520 N N . ILE A 1 201 ? -2.077 4.284 -24.631 1.00 70.69 201 ILE A N 1
ATOM 1521 C CA . ILE A 1 201 ? -1.107 4.048 -23.545 1.00 70.69 201 ILE A CA 1
ATOM 1522 C C . ILE A 1 201 ? -1.815 3.504 -22.299 1.00 70.69 201 ILE A C 1
ATOM 1524 O O . ILE A 1 201 ? -1.366 2.521 -21.717 1.00 70.69 201 ILE A O 1
ATOM 1528 N N . GLN A 1 202 ? -2.940 4.106 -21.909 1.00 72.44 202 GLN A N 1
ATOM 1529 C CA . GLN A 1 202 ? -3.720 3.647 -20.757 1.00 72.44 202 GLN A CA 1
ATOM 1530 C C . GLN A 1 202 ? -4.290 2.236 -20.972 1.00 72.44 202 GLN A C 1
ATOM 1532 O O . GLN A 1 202 ? -4.258 1.413 -20.060 1.00 72.44 202 GLN A O 1
ATOM 1537 N N . ALA A 1 203 ? -4.738 1.917 -22.190 1.00 77.81 203 ALA A N 1
ATOM 1538 C CA . ALA A 1 203 ? -5.191 0.570 -22.533 1.00 77.81 203 ALA A CA 1
ATOM 1539 C C . ALA A 1 203 ? -4.050 -0.468 -22.505 1.00 77.81 203 ALA A C 1
ATOM 1541 O O . ALA A 1 203 ? -4.245 -1.588 -22.035 1.00 77.81 203 ALA A O 1
ATOM 1542 N N . GLU A 1 204 ? -2.851 -0.109 -22.971 1.00 82.38 204 GLU A N 1
ATOM 1543 C CA . GLU A 1 204 ? -1.666 -0.975 -22.903 1.00 82.38 204 GLU A CA 1
ATOM 1544 C C . GLU A 1 204 ? -1.244 -1.245 -21.451 1.00 82.38 204 GLU A C 1
ATOM 1546 O O . GLU A 1 204 ? -0.940 -2.386 -21.097 1.00 82.38 204 GLU A O 1
ATOM 1551 N N . GLN A 1 205 ? -1.258 -0.218 -20.595 1.00 82.88 205 GLN A N 1
ATOM 1552 C CA . GLN A 1 205 ? -0.969 -0.366 -19.166 1.00 82.88 205 GLN A CA 1
ATOM 1553 C C . GLN A 1 205 ? -2.019 -1.243 -18.463 1.00 82.88 205 GLN A C 1
ATOM 1555 O O . GLN A 1 205 ? -1.646 -2.154 -17.722 1.00 82.88 205 GLN A O 1
ATOM 1560 N N . ASP A 1 206 ? -3.313 -1.041 -18.742 1.00 81.88 206 ASP A N 1
ATOM 1561 C CA . ASP A 1 206 ? -4.405 -1.874 -18.213 1.00 81.88 206 ASP A CA 1
ATOM 1562 C C . ASP A 1 206 ? -4.247 -3.350 -18.608 1.00 81.88 206 ASP A C 1
ATOM 1564 O O . ASP A 1 206 ? -4.345 -4.241 -17.758 1.00 81.88 206 ASP A O 1
ATOM 1568 N N . ALA A 1 207 ? -3.899 -3.623 -19.869 1.00 85.81 207 ALA A N 1
ATOM 1569 C CA . ALA A 1 207 ? -3.651 -4.981 -20.340 1.00 85.81 207 ALA A CA 1
ATOM 1570 C C . ALA A 1 207 ? -2.510 -5.664 -19.565 1.00 85.81 207 ALA A C 1
ATOM 1572 O O . ALA A 1 207 ? -2.608 -6.847 -19.233 1.00 85.81 207 ALA A O 1
ATOM 1573 N N . VAL A 1 208 ? -1.445 -4.926 -19.226 1.00 87.50 208 VAL A N 1
ATOM 1574 C CA . VAL A 1 208 ? -0.352 -5.435 -18.381 1.00 87.50 208 VAL A CA 1
ATOM 1575 C C . VAL A 1 208 ? -0.825 -5.684 -16.950 1.00 87.50 208 VAL A C 1
ATOM 1577 O O . VAL A 1 208 ? -0.493 -6.723 -16.378 1.00 87.50 208 VAL A O 1
ATOM 1580 N N . ILE A 1 209 ? -1.609 -4.779 -16.361 1.00 84.38 209 ILE A N 1
ATOM 1581 C CA . ILE A 1 209 ? -2.128 -4.924 -14.991 1.00 84.38 209 ILE A CA 1
ATOM 1582 C C . ILE A 1 209 ? -3.016 -6.168 -14.878 1.00 84.38 209 ILE A C 1
ATOM 1584 O O . ILE A 1 209 ? -2.869 -6.944 -13.935 1.00 84.38 209 ILE A O 1
ATOM 1588 N N . ARG A 1 210 ? -3.869 -6.410 -15.877 1.00 84.31 210 ARG A N 1
ATOM 1589 C CA . ARG A 1 210 ? -4.881 -7.480 -15.874 1.00 84.31 210 ARG A CA 1
ATOM 1590 C C . ARG A 1 210 ? -4.446 -8.787 -16.522 1.00 84.31 210 ARG A C 1
ATOM 1592 O O . ARG A 1 210 ? -5.218 -9.745 -16.513 1.00 84.31 210 ARG A O 1
ATOM 1599 N N . ALA A 1 211 ? -3.250 -8.850 -17.109 1.00 87.31 211 ALA A N 1
ATOM 1600 C CA . ALA A 1 211 ? -2.754 -10.085 -17.708 1.00 87.31 211 ALA A CA 1
ATOM 1601 C C . ALA A 1 211 ? -2.809 -11.241 -16.693 1.00 87.31 211 ALA A C 1
ATOM 1603 O O . ALA A 1 211 ? -2.623 -11.027 -15.493 1.00 87.31 211 ALA A O 1
ATOM 1604 N N . SER A 1 212 ? -3.048 -12.467 -17.159 1.00 83.25 212 SER A N 1
ATOM 1605 C CA . SER A 1 212 ? -3.203 -13.615 -16.256 1.00 83.25 212 SER A CA 1
ATOM 1606 C C . SER A 1 212 ? -1.998 -13.777 -15.325 1.00 83.25 212 SER A C 1
ATOM 1608 O O . SER A 1 212 ? -0.852 -13.547 -15.706 1.00 83.25 212 SER A O 1
ATOM 1610 N N . GLU A 1 213 ? -2.271 -14.183 -14.094 1.00 80.19 213 GLU A N 1
ATOM 1611 C CA . GLU A 1 213 ? -1.315 -14.598 -13.072 1.00 80.19 213 GLU A CA 1
ATOM 1612 C C . GLU A 1 213 ? -0.536 -15.869 -13.449 1.00 80.19 213 GLU A C 1
ATOM 1614 O O . GLU A 1 213 ? 0.486 -16.184 -12.841 1.00 80.19 213 GLU A O 1
ATOM 1619 N N . ARG A 1 214 ? -0.997 -16.609 -14.466 1.00 82.06 214 ARG A N 1
ATOM 1620 C CA . ARG A 1 214 ? -0.380 -17.862 -14.902 1.00 82.06 214 ARG A CA 1
ATOM 1621 C C . ARG A 1 214 ? 0.796 -17.609 -15.840 1.00 82.06 214 ARG A C 1
ATOM 1623 O O . ARG A 1 214 ? 0.617 -17.237 -16.997 1.00 82.06 214 ARG A O 1
ATOM 1630 N N . GLY A 1 215 ? 1.989 -17.950 -15.362 1.00 85.50 215 GLY A N 1
ATOM 1631 C CA . GLY A 1 215 ? 3.219 -17.940 -16.150 1.00 85.50 215 GLY A CA 1
ATOM 1632 C C . GLY A 1 215 ? 3.956 -16.595 -16.142 1.00 85.50 215 GLY A C 1
ATOM 1633 O O . GLY A 1 215 ? 3.515 -15.633 -15.515 1.00 85.50 215 GLY A O 1
ATOM 1634 N N . PRO A 1 216 ? 5.128 -16.529 -16.797 1.00 91.06 216 PRO A N 1
ATOM 1635 C CA . PRO A 1 216 ? 5.947 -15.325 -16.813 1.00 91.06 216 PRO A CA 1
ATOM 1636 C C . PRO A 1 216 ? 5.357 -14.257 -17.742 1.00 91.06 216 PRO A C 1
ATOM 1638 O O . PRO A 1 216 ? 5.021 -14.536 -18.892 1.00 91.06 216 PRO A O 1
ATOM 1641 N N . LEU A 1 217 ? 5.317 -13.012 -17.264 1.00 91.50 217 LEU A N 1
ATOM 1642 C CA . LEU A 1 217 ? 4.990 -11.831 -18.063 1.00 91.50 217 LEU A CA 1
ATOM 1643 C C . LEU A 1 217 ? 6.236 -10.953 -18.212 1.00 91.50 217 LEU A C 1
ATOM 1645 O O . LEU A 1 217 ? 6.814 -10.521 -17.216 1.00 91.50 217 LEU A O 1
ATOM 1649 N N . LEU A 1 218 ? 6.628 -10.659 -19.452 1.00 91.62 218 LEU A N 1
ATOM 1650 C CA . LEU A 1 218 ? 7.689 -9.700 -19.753 1.00 91.62 218 LEU A CA 1
ATOM 1651 C C . LEU A 1 218 ? 7.073 -8.351 -20.129 1.00 91.62 218 LEU A C 1
ATOM 1653 O O . LEU A 1 218 ? 6.365 -8.248 -21.127 1.00 91.62 218 LEU A O 1
ATOM 1657 N N . VAL A 1 219 ? 7.390 -7.311 -19.359 1.00 89.75 219 VAL A N 1
ATOM 1658 C CA . VAL A 1 219 ? 6.962 -5.935 -19.639 1.00 89.75 219 VAL A CA 1
ATOM 1659 C C . VAL A 1 219 ? 8.149 -5.149 -20.184 1.00 89.75 219 VAL A C 1
ATOM 1661 O O . VAL A 1 219 ? 9.087 -4.829 -19.454 1.00 89.75 219 VAL A O 1
ATOM 1664 N N . GLN A 1 220 ? 8.112 -4.828 -21.476 1.00 88.19 220 GLN A N 1
ATOM 1665 C CA . GLN A 1 220 ? 9.158 -4.065 -22.155 1.00 88.19 220 GLN A CA 1
ATOM 1666 C C . GLN A 1 220 ? 8.626 -2.697 -22.589 1.00 88.19 220 GLN A C 1
ATOM 1668 O O . GLN A 1 220 ? 7.519 -2.579 -23.097 1.00 88.19 220 GLN A O 1
ATOM 1673 N N . GLY A 1 221 ? 9.428 -1.650 -22.405 1.00 84.69 221 GLY A N 1
ATOM 1674 C CA . GLY A 1 221 ? 9.046 -0.284 -22.760 1.00 84.69 221 GLY A CA 1
ATOM 1675 C C . GLY A 1 221 ? 10.208 0.692 -22.611 1.00 84.69 221 GLY A C 1
ATOM 1676 O O . GLY A 1 221 ? 11.185 0.399 -21.914 1.00 84.69 221 GLY A O 1
ATOM 1677 N N . GLY A 1 222 ? 10.109 1.862 -23.240 1.00 81.75 222 GLY A N 1
ATOM 1678 C CA . GLY A 1 222 ? 11.151 2.895 -23.221 1.00 81.75 222 GLY A CA 1
ATOM 1679 C C . GLY A 1 222 ? 11.341 3.578 -21.855 1.00 81.75 222 GLY A C 1
ATOM 1680 O O . GLY A 1 222 ? 10.536 3.389 -20.941 1.00 81.75 222 GLY A O 1
ATOM 1681 N N . PRO A 1 223 ? 12.413 4.361 -21.653 1.00 77.31 223 PRO A N 1
ATOM 1682 C CA . PRO A 1 223 ? 12.565 5.190 -20.456 1.00 77.31 223 PRO A CA 1
ATOM 1683 C C . PRO A 1 223 ? 11.334 6.083 -20.231 1.00 77.31 223 PRO A C 1
ATOM 1685 O O . PRO A 1 223 ? 10.789 6.631 -21.184 1.00 77.31 223 PRO A O 1
ATOM 1688 N N . GLY A 1 224 ? 10.885 6.213 -18.980 1.00 69.50 224 GLY A N 1
ATOM 1689 C CA . GLY A 1 224 ? 9.759 7.086 -18.622 1.00 69.50 224 GLY A CA 1
ATOM 1690 C C . GLY A 1 224 ? 8.352 6.541 -18.905 1.00 69.50 224 GLY A C 1
ATOM 1691 O O . GLY A 1 224 ? 7.388 7.216 -18.580 1.00 69.50 224 GLY A O 1
ATOM 1692 N N . THR A 1 225 ? 8.191 5.322 -19.434 1.00 72.44 225 THR A N 1
ATOM 1693 C CA . THR A 1 225 ? 6.864 4.743 -19.750 1.00 72.44 225 THR A CA 1
ATOM 1694 C C . THR A 1 225 ? 6.133 4.117 -18.549 1.00 72.44 225 THR A C 1
ATOM 1696 O O . THR A 1 225 ? 5.367 3.174 -18.726 1.00 72.44 225 THR A O 1
ATOM 1699 N N . GLY A 1 226 ? 6.449 4.522 -17.316 1.00 72.50 226 GLY A N 1
ATOM 1700 C CA . GLY A 1 226 ? 5.723 4.064 -16.120 1.00 72.50 226 GLY A CA 1
ATOM 1701 C C . GLY A 1 226 ? 5.861 2.579 -15.741 1.00 72.50 226 GLY A C 1
ATOM 1702 O O . GLY A 1 226 ? 5.179 2.133 -14.830 1.00 72.50 226 GLY A O 1
ATOM 1703 N N . LYS A 1 227 ? 6.751 1.794 -16.373 1.00 87.06 227 LYS A N 1
ATOM 1704 C CA . LYS A 1 227 ? 6.862 0.327 -16.160 1.00 87.06 227 LYS A CA 1
ATOM 1705 C C . LYS A 1 227 ? 6.894 -0.108 -14.697 1.00 87.06 227 LYS A C 1
ATOM 1707 O O . LYS A 1 227 ? 6.245 -1.084 -14.347 1.00 87.06 227 LYS A O 1
ATOM 1712 N N . THR A 1 228 ? 7.670 0.585 -13.866 1.00 79.19 228 THR A N 1
ATOM 1713 C CA . THR A 1 228 ? 7.770 0.263 -12.439 1.00 79.19 228 THR A CA 1
ATOM 1714 C C . THR A 1 228 ? 6.422 0.451 -11.756 1.00 79.19 228 THR A C 1
ATOM 1716 O O . THR A 1 228 ? 5.961 -0.459 -11.082 1.00 79.19 228 THR A O 1
ATOM 1719 N N . VAL A 1 229 ? 5.756 1.583 -11.991 1.00 75.38 229 VAL A N 1
ATOM 1720 C CA . VAL A 1 229 ? 4.430 1.881 -11.432 1.00 75.38 229 VAL A CA 1
ATOM 1721 C C . VAL A 1 229 ? 3.404 0.848 -11.899 1.00 75.38 229 VAL A C 1
ATOM 1723 O O . VAL A 1 229 ? 2.720 0.257 -11.073 1.00 75.38 229 VAL A O 1
ATOM 1726 N N . VAL A 1 230 ? 3.376 0.533 -13.196 1.00 80.50 230 VAL A N 1
ATOM 1727 C CA . VAL A 1 230 ? 2.476 -0.478 -13.778 1.00 80.50 230 VAL A CA 1
ATOM 1728 C C . VAL A 1 230 ? 2.734 -1.873 -13.194 1.00 80.50 230 VAL A C 1
ATOM 1730 O O . VAL A 1 230 ? 1.793 -2.601 -12.890 1.00 80.50 230 VAL A O 1
ATOM 1733 N N . ALA A 1 231 ? 3.999 -2.260 -12.998 1.00 83.25 231 ALA A N 1
ATOM 1734 C CA . ALA A 1 231 ? 4.356 -3.546 -12.397 1.00 83.25 231 ALA A CA 1
ATOM 1735 C C . ALA A 1 231 ? 3.941 -3.634 -10.919 1.00 83.25 231 ALA A C 1
ATOM 1737 O O . ALA A 1 231 ? 3.457 -4.675 -10.476 1.00 83.25 231 ALA A O 1
ATOM 1738 N N . LEU A 1 232 ? 4.094 -2.543 -10.166 1.00 77.69 232 LEU A N 1
ATOM 1739 C CA . LEU A 1 232 ? 3.636 -2.454 -8.781 1.00 77.69 232 LEU A CA 1
ATOM 1740 C C . LEU A 1 232 ? 2.111 -2.504 -8.698 1.00 77.69 232 LEU A C 1
ATOM 1742 O O . LEU A 1 232 ? 1.565 -3.275 -7.911 1.00 77.69 232 LEU A O 1
ATOM 1746 N N . HIS A 1 233 ? 1.420 -1.753 -9.555 1.00 75.62 233 HIS A N 1
ATOM 1747 C CA . HIS A 1 233 ? -0.036 -1.799 -9.641 1.00 75.62 233 HIS A CA 1
ATOM 1748 C C . HIS A 1 233 ? -0.505 -3.209 -9.995 1.00 75.62 233 HIS A C 1
ATOM 1750 O O . HIS A 1 233 ? -1.375 -3.737 -9.315 1.00 75.62 233 HIS A O 1
ATOM 1756 N N . ARG A 1 234 ? 0.134 -3.895 -10.947 1.00 84.38 234 ARG A N 1
ATOM 1757 C CA . ARG A 1 234 ? -0.136 -5.314 -11.221 1.00 84.38 234 ARG A CA 1
ATOM 1758 C C . ARG A 1 234 ? 0.022 -6.189 -9.974 1.00 84.38 234 ARG A C 1
ATOM 1760 O O . ARG A 1 234 ? -0.857 -6.996 -9.692 1.00 84.38 234 ARG A O 1
ATOM 1767 N N . ALA A 1 235 ? 1.123 -6.053 -9.233 1.00 79.50 235 ALA A N 1
ATOM 1768 C CA . ALA A 1 235 ? 1.351 -6.844 -8.023 1.00 79.50 235 ALA A CA 1
ATOM 1769 C C . ALA A 1 235 ? 0.238 -6.621 -6.987 1.00 79.50 235 ALA A C 1
ATOM 1771 O O . ALA A 1 235 ? -0.300 -7.584 -6.440 1.00 79.50 235 ALA A O 1
ATOM 1772 N N . ALA A 1 236 ? -0.163 -5.364 -6.782 1.00 75.69 236 ALA A N 1
ATOM 1773 C CA . ALA A 1 236 ? -1.289 -5.030 -5.924 1.00 75.69 236 ALA A CA 1
ATOM 1774 C C . ALA A 1 236 ? -2.607 -5.601 -6.478 1.00 75.69 236 ALA A C 1
ATOM 1776 O O . ALA A 1 236 ? -3.326 -6.284 -5.760 1.00 75.69 236 ALA A O 1
ATOM 1777 N N . TYR A 1 237 ? -2.899 -5.417 -7.765 1.00 78.19 237 TYR A N 1
ATOM 1778 C CA . TYR A 1 237 ? -4.091 -5.955 -8.418 1.00 78.19 237 TYR A CA 1
ATOM 1779 C C . TYR A 1 237 ? -4.230 -7.463 -8.187 1.00 78.19 237 TYR A C 1
ATOM 1781 O O . TYR A 1 237 ? -5.294 -7.917 -7.775 1.00 78.19 237 TYR A O 1
ATOM 1789 N N . LEU A 1 238 ? -3.155 -8.230 -8.388 1.00 79.62 238 LEU A N 1
ATOM 1790 C CA . LEU A 1 238 ? -3.151 -9.681 -8.196 1.00 79.62 238 LEU A CA 1
ATOM 1791 C C . LEU A 1 238 ? -3.380 -10.072 -6.731 1.00 79.62 238 LEU A C 1
ATOM 1793 O O . LEU A 1 238 ? -4.232 -10.916 -6.461 1.00 79.62 238 LEU A O 1
ATOM 1797 N N . LEU A 1 239 ? -2.698 -9.410 -5.788 1.00 74.94 239 LEU A N 1
ATOM 1798 C CA . LEU A 1 239 ? -2.886 -9.627 -4.346 1.00 74.94 239 LEU A CA 1
ATOM 1799 C C . LEU A 1 239 ? -4.332 -9.409 -3.887 1.00 74.94 239 LEU A C 1
ATOM 1801 O O . LEU A 1 239 ? -4.796 -10.079 -2.964 1.00 74.94 239 LEU A O 1
ATOM 1805 N N . TYR A 1 240 ? -5.045 -8.481 -4.524 1.00 69.25 240 TYR A N 1
ATOM 1806 C CA . TYR A 1 240 ? -6.441 -8.189 -4.203 1.00 69.25 240 TYR A CA 1
ATOM 1807 C C . TYR A 1 240 ? -7.448 -9.018 -4.994 1.00 69.25 240 TYR A C 1
ATOM 1809 O O . TYR A 1 240 ? -8.529 -9.297 -4.477 1.00 69.25 240 TYR A O 1
ATOM 1817 N N . ALA A 1 241 ? -7.123 -9.401 -6.228 1.00 69.50 241 ALA A N 1
ATOM 1818 C CA . ALA A 1 241 ? -7.983 -10.239 -7.053 1.00 69.50 241 ALA A CA 1
ATOM 1819 C C . ALA A 1 241 ? -8.059 -11.675 -6.510 1.00 69.50 241 ALA A C 1
ATOM 1821 O O . ALA A 1 241 ? -9.147 -12.245 -6.481 1.00 69.50 241 ALA A O 1
ATOM 1822 N N . ASP A 1 242 ? -6.938 -12.227 -6.029 1.00 66.94 242 ASP A N 1
ATOM 1823 C CA . ASP A 1 242 ? -6.859 -13.588 -5.485 1.00 66.94 242 ASP A CA 1
ATOM 1824 C C . ASP A 1 242 ? -6.185 -13.616 -4.105 1.00 66.94 242 ASP A C 1
ATOM 1826 O O . ASP A 1 242 ? -5.132 -14.216 -3.866 1.00 66.94 242 ASP A O 1
ATOM 1830 N N . ARG A 1 243 ? -6.823 -12.919 -3.161 1.00 62.75 243 ARG A N 1
ATOM 1831 C CA . ARG A 1 243 ? -6.342 -12.806 -1.781 1.00 62.75 243 ARG A CA 1
ATOM 1832 C C . ARG A 1 243 ? -6.209 -14.163 -1.087 1.00 62.75 243 ARG A C 1
ATOM 1834 O O . ARG A 1 243 ? -5.358 -14.305 -0.217 1.00 62.75 243 ARG A O 1
ATOM 1841 N N . ALA A 1 244 ? -7.056 -15.134 -1.429 1.00 61.00 244 ALA A N 1
ATOM 1842 C CA . ALA A 1 244 ? -7.048 -16.448 -0.795 1.00 61.00 244 ALA A CA 1
ATOM 1843 C C . ALA A 1 244 ? -5.832 -17.281 -1.226 1.00 61.00 244 ALA A C 1
ATOM 1845 O O . ALA A 1 244 ? -5.198 -17.886 -0.367 1.00 61.00 244 ALA A O 1
ATOM 1846 N N . ALA A 1 245 ? -5.470 -17.272 -2.515 1.00 63.59 245 ALA A N 1
ATOM 1847 C CA . ALA A 1 245 ? -4.309 -18.019 -2.994 1.00 63.59 245 ALA A CA 1
ATOM 1848 C C . ALA A 1 245 ? -2.975 -17.365 -2.599 1.00 63.59 245 ALA A C 1
ATOM 1850 O O . ALA A 1 245 ? -2.023 -18.063 -2.256 1.00 63.59 245 ALA A O 1
ATOM 1851 N N . LEU A 1 246 ? -2.893 -16.029 -2.625 1.00 62.38 2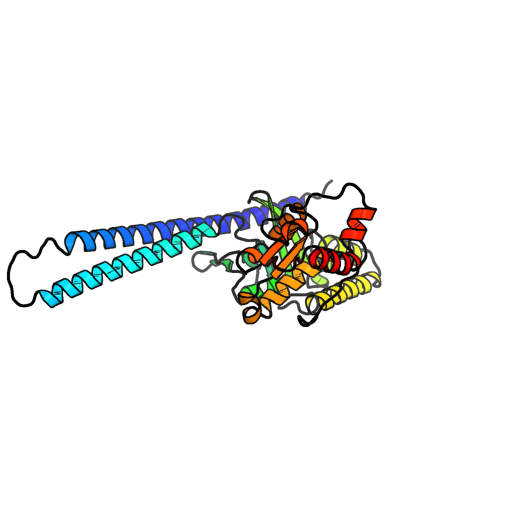46 LEU A N 1
ATOM 1852 C CA . LEU A 1 246 ? -1.626 -15.314 -2.420 1.00 62.38 246 LEU A CA 1
ATOM 1853 C C . LEU A 1 246 ? -1.301 -15.007 -0.953 1.00 62.38 246 LEU A C 1
ATOM 1855 O O . LEU A 1 246 ? -0.140 -14.739 -0.640 1.00 62.38 246 LEU A O 1
ATOM 1859 N N . ALA A 1 247 ? -2.281 -15.080 -0.046 1.00 57.97 247 ALA A N 1
ATOM 1860 C CA . ALA A 1 247 ? -2.045 -14.889 1.387 1.00 57.97 247 ALA A CA 1
ATOM 1861 C C . ALA A 1 247 ? -1.128 -15.963 2.002 1.00 57.97 247 ALA A C 1
ATOM 1863 O O . ALA A 1 247 ? -0.498 -15.692 3.023 1.00 57.97 247 ALA A O 1
ATOM 1864 N N . GLU A 1 248 ? -1.034 -17.155 1.400 1.00 58.62 248 GLU A N 1
ATOM 1865 C CA . GLU A 1 248 ? -0.167 -18.237 1.891 1.00 58.62 248 GLU A CA 1
ATOM 1866 C C . GLU A 1 248 ? 1.239 -18.225 1.268 1.00 58.62 248 GLU A C 1
ATOM 1868 O O . GLU A 1 248 ? 2.196 -18.646 1.915 1.00 58.62 248 GLU A O 1
ATOM 1873 N N . THR A 1 249 ? 1.394 -17.733 0.033 1.00 66.38 249 THR A N 1
ATOM 1874 C CA . THR A 1 249 ? 2.671 -17.787 -0.707 1.00 66.38 249 THR A CA 1
ATOM 1875 C C . THR A 1 249 ? 3.457 -16.480 -0.707 1.00 66.38 249 THR A C 1
ATOM 1877 O O . THR A 1 249 ? 4.667 -16.505 -0.938 1.00 66.38 249 THR A O 1
ATOM 1880 N N . GLY A 1 250 ? 2.801 -15.346 -0.445 1.00 71.06 250 GLY A N 1
ATOM 1881 C CA . GLY A 1 250 ? 3.445 -14.037 -0.457 1.00 71.06 250 GLY A CA 1
ATOM 1882 C C . GLY A 1 250 ? 3.885 -13.570 -1.851 1.00 71.06 250 GLY A C 1
ATOM 1883 O O . GLY A 1 250 ? 3.637 -14.226 -2.864 1.00 71.06 250 GLY A O 1
ATOM 1884 N N . VAL A 1 251 ? 4.540 -12.408 -1.914 1.00 78.50 251 VAL A N 1
ATOM 1885 C CA . VAL A 1 251 ? 5.082 -11.820 -3.156 1.00 78.50 251 VAL A CA 1
ATOM 1886 C C . VAL A 1 251 ? 6.546 -11.457 -2.945 1.00 78.50 251 VAL A C 1
ATOM 1888 O O . VAL A 1 251 ? 6.879 -10.739 -2.010 1.00 78.50 251 VAL A O 1
ATOM 1891 N N . LEU A 1 252 ? 7.433 -11.920 -3.826 1.00 85.88 252 LEU A N 1
ATOM 1892 C CA . LEU A 1 252 ? 8.850 -11.555 -3.802 1.00 85.88 252 LEU A CA 1
ATOM 1893 C C . LEU A 1 252 ? 9.122 -10.425 -4.800 1.00 85.88 252 LEU A C 1
ATOM 1895 O O . LEU A 1 252 ? 8.986 -10.615 -6.008 1.00 85.88 252 LEU A O 1
ATOM 1899 N N . ILE A 1 253 ? 9.555 -9.270 -4.300 1.00 85.31 253 ILE A N 1
ATOM 1900 C CA . ILE A 1 253 ? 10.023 -8.148 -5.115 1.00 85.31 253 ILE A CA 1
ATOM 1901 C C . ILE A 1 253 ? 11.548 -8.119 -5.058 1.00 85.31 253 ILE A C 1
ATOM 1903 O O . ILE A 1 253 ? 12.139 -7.905 -3.999 1.00 85.31 253 ILE A O 1
ATOM 1907 N N . VAL A 1 254 ? 12.191 -8.309 -6.212 1.00 90.38 254 VAL A N 1
ATOM 1908 C CA . VAL A 1 254 ? 13.648 -8.196 -6.335 1.00 90.38 254 VAL A CA 1
ATOM 1909 C C . VAL A 1 254 ? 14.006 -6.864 -6.978 1.00 90.38 254 VAL A C 1
ATOM 1911 O O . VAL A 1 254 ? 13.658 -6.606 -8.131 1.00 90.38 254 VAL A O 1
ATOM 1914 N N . GLY A 1 255 ? 14.693 -6.013 -6.219 1.00 89.00 255 GLY A N 1
ATOM 1915 C CA . GLY A 1 255 ? 15.117 -4.681 -6.648 1.00 89.00 255 GLY A CA 1
ATOM 1916 C C . GLY A 1 255 ? 16.620 -4.591 -6.936 1.00 89.00 255 GLY A C 1
ATOM 1917 O O . GLY A 1 255 ? 17.397 -5.425 -6.467 1.00 89.00 255 GLY A O 1
ATOM 1918 N N . PRO A 1 256 ? 17.062 -3.562 -7.681 1.00 87.69 256 PRO A N 1
ATOM 1919 C CA . PRO A 1 256 ? 18.474 -3.313 -7.945 1.00 87.69 256 PRO A CA 1
ATOM 1920 C C . PRO A 1 256 ? 19.216 -2.693 -6.751 1.00 87.69 256 PRO A C 1
ATOM 1922 O O . PRO A 1 256 ? 20.433 -2.834 -6.676 1.00 87.69 256 PRO A O 1
ATOM 1925 N N . SER A 1 257 ? 18.522 -1.996 -5.840 1.00 86.06 257 SER A N 1
ATOM 1926 C CA . SER A 1 257 ? 19.134 -1.369 -4.662 1.00 86.06 257 SER A CA 1
ATOM 1927 C C . SER A 1 257 ? 18.154 -1.247 -3.486 1.00 86.06 257 SER A C 1
ATOM 1929 O O . SER A 1 257 ? 16.938 -1.276 -3.707 1.00 86.06 257 SER A O 1
ATOM 1931 N N . PRO A 1 258 ? 18.647 -1.084 -2.244 1.00 82.00 258 PRO A N 1
ATOM 1932 C CA . PRO A 1 258 ? 17.794 -0.858 -1.079 1.00 82.00 258 PRO A CA 1
ATOM 1933 C C . PRO A 1 258 ? 16.943 0.411 -1.200 1.00 82.00 258 PRO A C 1
ATOM 1935 O O . PRO A 1 258 ? 15.769 0.387 -0.853 1.00 82.00 258 PRO A O 1
ATOM 1938 N N . GLU A 1 259 ? 17.487 1.495 -1.756 1.00 78.69 259 GLU A N 1
ATOM 1939 C CA . GLU A 1 259 ? 16.768 2.766 -1.936 1.00 78.69 259 GLU A CA 1
ATOM 1940 C C . GLU A 1 259 ? 15.567 2.599 -2.871 1.00 78.69 259 GLU A C 1
ATOM 1942 O O . GLU A 1 259 ? 14.493 3.145 -2.622 1.00 78.69 259 GLU A O 1
ATOM 1947 N N . PHE A 1 260 ? 15.726 1.796 -3.925 1.00 81.19 260 PHE A N 1
ATOM 1948 C CA . PHE A 1 260 ? 14.623 1.450 -4.815 1.00 81.19 260 PHE A CA 1
ATOM 1949 C C . PHE A 1 260 ? 13.530 0.654 -4.090 1.00 81.19 260 PHE A C 1
ATOM 1951 O O . PHE A 1 260 ? 12.344 0.875 -4.328 1.00 81.19 260 PHE A O 1
ATOM 1958 N N . LEU A 1 261 ? 13.909 -0.256 -3.190 1.00 79.50 261 LEU A N 1
ATOM 1959 C CA . LEU A 1 261 ? 12.954 -1.045 -2.408 1.00 79.50 261 LEU A CA 1
ATOM 1960 C C . LEU A 1 261 ? 12.232 -0.210 -1.346 1.00 79.50 261 LEU A C 1
ATOM 1962 O O . LEU A 1 261 ? 11.042 -0.433 -1.120 1.00 79.50 261 LEU A O 1
ATOM 1966 N N . THR A 1 262 ? 12.907 0.770 -0.740 1.00 72.88 262 THR A N 1
ATOM 1967 C CA . THR A 1 262 ? 12.265 1.752 0.146 1.00 72.88 262 THR A CA 1
ATOM 1968 C C . THR A 1 262 ? 11.209 2.538 -0.624 1.00 72.88 262 THR A C 1
ATOM 1970 O O . THR A 1 262 ? 10.053 2.553 -0.216 1.00 72.88 262 THR A O 1
ATOM 1973 N N . TYR A 1 263 ? 11.562 3.063 -1.802 1.00 69.44 263 TYR A N 1
ATOM 1974 C CA . TYR A 1 263 ? 10.615 3.768 -2.670 1.00 69.44 263 TYR A CA 1
ATOM 1975 C C . TYR A 1 263 ? 9.381 2.916 -3.015 1.00 69.44 263 TYR A C 1
ATOM 1977 O O . TYR A 1 263 ? 8.252 3.392 -2.944 1.00 69.44 263 TYR A O 1
ATOM 1985 N N . ILE A 1 264 ? 9.572 1.635 -3.350 1.00 69.75 264 ILE A N 1
ATOM 1986 C CA . ILE A 1 264 ? 8.455 0.713 -3.609 1.00 69.75 264 ILE A CA 1
ATOM 1987 C C . ILE A 1 264 ? 7.566 0.527 -2.376 1.00 69.75 264 ILE A C 1
ATOM 1989 O O . ILE A 1 264 ? 6.342 0.465 -2.503 1.00 69.75 264 ILE A O 1
ATOM 1993 N N . SER A 1 265 ? 8.176 0.420 -1.197 1.00 65.69 265 SER A N 1
ATOM 1994 C CA . SER A 1 265 ? 7.454 0.211 0.060 1.00 65.69 265 SER A CA 1
ATOM 1995 C C . SER A 1 265 ? 6.554 1.399 0.403 1.00 65.69 265 SER A C 1
ATOM 1997 O O . SER A 1 265 ? 5.488 1.195 0.974 1.00 65.69 265 SER A O 1
ATOM 1999 N N . ASP A 1 266 ? 6.923 2.612 -0.012 1.00 60.09 266 ASP A N 1
ATOM 2000 C CA . ASP A 1 266 ? 6.092 3.809 0.159 1.00 60.09 266 ASP A CA 1
ATOM 2001 C C . ASP A 1 266 ? 4.913 3.852 -0.827 1.00 60.09 266 ASP A C 1
ATOM 2003 O O . ASP A 1 266 ? 3.825 4.308 -0.481 1.00 60.09 266 ASP A O 1
ATOM 2007 N N . VAL A 1 267 ? 5.096 3.339 -2.049 1.00 60.12 267 VAL A N 1
ATOM 2008 C CA . VAL A 1 267 ? 4.043 3.301 -3.084 1.00 60.12 267 VAL A CA 1
ATOM 2009 C C . VAL A 1 267 ? 2.986 2.234 -2.783 1.00 60.12 267 VAL A C 1
ATOM 2011 O O . VAL A 1 267 ? 1.825 2.377 -3.172 1.00 60.12 267 VAL A O 1
ATOM 2014 N N . LEU A 1 268 ? 3.361 1.176 -2.060 1.00 63.47 268 LEU A N 1
ATOM 2015 C CA . LEU A 1 268 ? 2.452 0.115 -1.632 1.00 63.47 268 LEU A CA 1
ATOM 2016 C C . LEU A 1 268 ? 2.698 -0.273 -0.157 1.00 63.47 268 LEU A C 1
ATOM 2018 O O . LEU A 1 268 ? 3.152 -1.386 0.130 1.00 63.47 268 LEU A O 1
ATOM 2022 N N . PRO A 1 269 ? 2.346 0.605 0.803 1.00 55.00 269 PRO A N 1
ATOM 2023 C CA . PRO A 1 269 ? 2.674 0.413 2.221 1.00 55.00 269 PRO A CA 1
ATOM 2024 C C . PRO A 1 269 ? 2.010 -0.817 2.850 1.00 55.00 269 PRO A C 1
ATOM 2026 O O . PRO A 1 269 ? 2.485 -1.339 3.855 1.00 55.00 269 PRO A O 1
ATOM 2029 N N . SER A 1 270 ? 0.921 -1.305 2.253 1.00 52.94 270 SER A N 1
ATOM 2030 C CA . SER A 1 270 ? 0.140 -2.468 2.698 1.00 52.94 270 SER A CA 1
ATOM 2031 C C . SER A 1 270 ? 0.731 -3.826 2.282 1.00 52.94 270 SER A C 1
ATOM 2033 O O . SER A 1 270 ? 0.243 -4.874 2.714 1.00 52.94 270 SER A O 1
ATOM 2035 N N . LEU A 1 271 ? 1.810 -3.843 1.490 1.00 55.06 271 LEU A N 1
ATOM 2036 C CA . LEU A 1 271 ? 2.499 -5.077 1.095 1.00 55.06 271 LEU A CA 1
ATOM 2037 C C . LEU A 1 271 ? 3.195 -5.771 2.281 1.00 55.06 271 LEU A C 1
ATOM 2039 O O . LEU A 1 271 ? 3.178 -7.000 2.373 1.00 55.06 271 LEU A O 1
ATOM 2043 N N . GLY A 1 272 ? 3.752 -5.000 3.221 1.00 49.09 272 GLY A N 1
ATOM 2044 C CA . GLY A 1 272 ? 4.519 -5.531 4.357 1.00 49.09 272 GLY A CA 1
ATOM 2045 C C . GLY A 1 272 ? 3.700 -6.351 5.363 1.00 49.09 272 GLY A C 1
ATOM 2046 O O . GLY A 1 272 ? 4.238 -7.246 6.006 1.00 49.09 272 GLY A O 1
ATOM 2047 N N . GLU A 1 273 ? 2.390 -6.110 5.463 1.00 55.56 273 GLU A N 1
ATOM 2048 C CA . GLU A 1 273 ? 1.482 -6.867 6.344 1.00 55.56 273 GLU A CA 1
ATOM 2049 C C . GLU A 1 273 ? 0.941 -8.155 5.687 1.00 55.56 273 GLU A C 1
ATOM 2051 O O . GLU A 1 273 ? 0.274 -8.959 6.340 1.00 55.56 273 GLU A O 1
ATOM 2056 N N . SER A 1 274 ? 1.223 -8.359 4.395 1.00 54.03 274 SER A N 1
ATOM 2057 C CA . SER A 1 274 ? 0.524 -9.321 3.525 1.00 54.03 274 SER A CA 1
ATOM 2058 C C . SER A 1 274 ? 1.429 -10.391 2.918 1.00 54.03 274 SER A C 1
ATOM 2060 O O . SER A 1 274 ? 1.032 -11.064 1.971 1.00 54.03 274 SER A O 1
ATOM 2062 N N . GLY A 1 275 ? 2.649 -10.543 3.438 1.00 58.53 275 GLY A N 1
ATOM 2063 C CA . GLY A 1 275 ? 3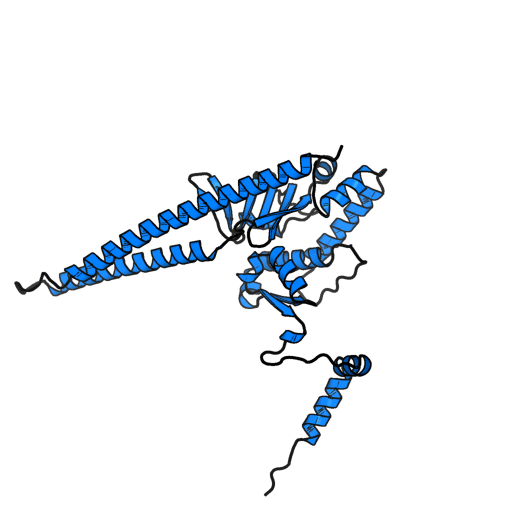.597 -11.539 2.940 1.00 58.53 275 GLY A CA 1
ATOM 2064 C C . GLY A 1 275 ? 4.428 -11.070 1.747 1.00 58.53 275 GLY A C 1
ATOM 2065 O O . GLY A 1 275 ? 4.895 -11.899 0.971 1.00 58.53 275 GLY A O 1
ATOM 2066 N N . VAL A 1 276 ? 4.640 -9.763 1.570 1.00 71.56 276 VAL A N 1
ATOM 2067 C CA . VAL A 1 276 ? 5.599 -9.288 0.567 1.00 71.56 276 VAL A CA 1
ATOM 2068 C C . VAL A 1 276 ? 6.997 -9.223 1.150 1.00 71.56 276 VAL A C 1
ATOM 2070 O O . VAL A 1 276 ? 7.238 -8.585 2.173 1.00 71.56 276 VAL A O 1
ATOM 2073 N N . VAL A 1 277 ? 7.925 -9.869 0.459 1.00 78.62 277 VAL A N 1
ATOM 2074 C CA . VAL A 1 277 ? 9.346 -9.840 0.765 1.00 78.62 277 VAL A CA 1
ATOM 2075 C C . VAL A 1 277 ? 10.034 -9.035 -0.322 1.00 78.62 277 VAL A C 1
ATOM 2077 O O . VAL A 1 277 ? 10.000 -9.394 -1.495 1.00 78.62 277 VAL A O 1
ATOM 2080 N N . SER A 1 278 ? 10.669 -7.945 0.080 1.00 82.88 278 SER A N 1
ATOM 2081 C CA . SER A 1 278 ? 11.487 -7.116 -0.797 1.00 82.88 278 SER A CA 1
ATOM 2082 C C . SER A 1 278 ? 12.951 -7.384 -0.489 1.00 82.88 278 SER A C 1
ATOM 2084 O O . SER A 1 278 ? 13.361 -7.283 0.666 1.00 82.88 278 SER A O 1
ATOM 2086 N N . MET A 1 279 ? 13.742 -7.728 -1.501 1.00 89.12 279 MET A N 1
ATOM 2087 C CA . MET A 1 279 ? 15.176 -7.953 -1.324 1.00 89.12 279 MET A CA 1
ATOM 2088 C C . MET A 1 279 ? 15.966 -7.547 -2.559 1.00 89.12 279 MET A C 1
ATOM 2090 O O . MET A 1 279 ? 15.450 -7.498 -3.676 1.00 89.12 279 MET A O 1
ATOM 2094 N N . THR A 1 280 ? 17.235 -7.232 -2.364 1.00 90.94 280 THR A N 1
ATOM 2095 C CA . THR A 1 280 ? 18.166 -7.019 -3.469 1.00 90.94 280 THR A CA 1
ATOM 2096 C C . THR A 1 280 ? 18.790 -8.344 -3.904 1.00 90.94 280 THR A C 1
ATOM 2098 O O . THR A 1 280 ? 18.727 -9.350 -3.195 1.00 90.94 280 THR A O 1
ATOM 2101 N N . VAL A 1 281 ? 19.394 -8.377 -5.095 1.00 89.56 281 VAL A N 1
ATOM 2102 C CA . VAL A 1 281 ? 20.001 -9.606 -5.649 1.00 89.56 281 VAL A CA 1
ATOM 2103 C C . VAL A 1 281 ? 21.054 -10.205 -4.705 1.00 89.56 281 VAL A C 1
ATOM 2105 O O . VAL A 1 281 ? 21.175 -11.424 -4.605 1.00 89.56 281 VAL A O 1
ATOM 2108 N N . ASP A 1 282 ? 21.784 -9.369 -3.967 1.00 88.19 282 ASP A N 1
ATOM 2109 C CA . ASP A 1 282 ? 22.795 -9.787 -2.994 1.00 88.19 282 ASP A CA 1
ATOM 2110 C C . ASP A 1 282 ? 22.230 -10.455 -1.731 1.00 88.19 282 ASP A C 1
ATOM 2112 O O . ASP A 1 282 ? 22.984 -11.078 -0.986 1.00 88.19 282 ASP A O 1
ATOM 2116 N N . GLN A 1 283 ? 20.919 -10.371 -1.510 1.00 89.50 283 GLN A N 1
ATOM 2117 C CA . GLN A 1 283 ? 20.233 -10.899 -0.329 1.00 89.50 283 GLN A CA 1
ATOM 2118 C C . GLN A 1 283 ? 19.462 -12.201 -0.604 1.00 89.50 283 GLN A C 1
ATOM 2120 O O . GLN A 1 283 ? 18.914 -12.788 0.328 1.00 89.50 283 GLN A O 1
ATOM 2125 N N . LEU A 1 284 ? 19.442 -12.686 -1.854 1.00 89.88 284 LEU A N 1
ATOM 2126 C CA . LEU A 1 284 ? 18.673 -13.873 -2.263 1.00 89.88 284 LEU A CA 1
ATOM 2127 C C . LEU A 1 284 ? 19.059 -15.156 -1.512 1.00 89.88 284 LEU A C 1
ATOM 2129 O O . LEU A 1 284 ? 18.228 -16.049 -1.364 1.00 89.88 284 LEU A O 1
ATOM 2133 N N . HIS A 1 285 ? 20.306 -15.264 -1.043 1.00 89.00 285 HIS A N 1
ATOM 2134 C CA . HIS A 1 285 ? 20.767 -16.415 -0.270 1.00 89.00 285 HIS A CA 1
ATOM 2135 C C . HIS A 1 285 ? 21.041 -16.025 1.194 1.00 89.00 285 HIS A C 1
ATOM 2137 O O . HIS A 1 285 ? 22.005 -15.301 1.465 1.00 89.00 285 HIS A O 1
ATOM 2143 N N . PRO A 1 286 ? 20.273 -16.553 2.167 1.00 87.06 286 PRO A N 1
ATOM 2144 C CA . PRO A 1 286 ? 20.485 -16.269 3.583 1.00 87.06 286 PRO A CA 1
ATOM 2145 C C . PRO A 1 286 ? 21.905 -16.605 4.052 1.00 87.06 286 PRO A C 1
ATOM 2147 O O . PRO A 1 286 ? 22.489 -17.616 3.659 1.00 87.06 286 PRO A O 1
ATOM 2150 N N . GLY A 1 287 ? 22.472 -15.753 4.907 1.00 87.19 287 GLY A N 1
ATOM 2151 C CA . GLY A 1 287 ? 23.794 -15.968 5.509 1.00 87.19 287 GLY A CA 1
ATOM 2152 C C . GLY A 1 287 ? 24.989 -15.728 4.580 1.00 87.19 287 GLY A C 1
ATOM 2153 O O . GLY A 1 287 ? 26.128 -15.823 5.034 1.00 87.19 287 GLY A O 1
ATOM 2154 N N . VAL A 1 288 ? 24.762 -15.375 3.312 1.00 88.81 288 VAL A N 1
ATOM 2155 C CA . VAL A 1 288 ? 25.827 -15.060 2.355 1.00 88.81 288 VAL A CA 1
ATOM 2156 C C . VAL A 1 288 ? 25.870 -13.555 2.130 1.00 88.81 288 VAL A C 1
ATOM 2158 O O . VAL A 1 288 ? 24.866 -12.939 1.797 1.00 88.81 288 VAL A O 1
ATOM 2161 N N . ARG A 1 289 ? 27.051 -12.954 2.305 1.00 86.44 289 ARG A N 1
ATOM 2162 C CA . ARG A 1 289 ? 27.320 -11.567 1.908 1.00 86.44 289 ARG A CA 1
ATOM 2163 C C . ARG A 1 289 ? 28.189 -11.591 0.656 1.00 86.44 289 ARG A C 1
ATOM 2165 O O . ARG A 1 289 ? 29.389 -11.853 0.778 1.00 86.44 289 ARG A O 1
ATOM 2172 N N . PRO A 1 290 ? 27.620 -11.395 -0.542 1.00 84.81 290 PRO A N 1
ATOM 2173 C CA . PRO A 1 290 ? 28.406 -11.439 -1.760 1.00 84.81 290 PRO A CA 1
ATOM 2174 C C . PRO A 1 290 ? 29.335 -10.227 -1.829 1.00 84.81 290 PRO A C 1
ATOM 2176 O O . PRO A 1 290 ? 28.979 -9.109 -1.462 1.00 84.81 290 PRO A O 1
ATOM 2179 N N . VAL A 1 291 ? 30.546 -10.467 -2.319 1.00 86.38 291 VAL A N 1
ATOM 2180 C CA . VAL A 1 291 ? 31.525 -9.419 -2.600 1.00 86.38 291 VAL A CA 1
ATOM 2181 C C . VAL A 1 291 ? 31.520 -9.186 -4.110 1.00 86.38 291 VAL A C 1
ATOM 2183 O O . VAL A 1 291 ? 31.718 -10.156 -4.853 1.00 86.38 291 VAL A O 1
ATOM 2186 N N . PRO A 1 292 ? 31.297 -7.946 -4.585 1.00 83.19 292 PRO A N 1
ATOM 2187 C CA . PRO A 1 292 ? 31.363 -7.637 -6.008 1.00 83.19 292 PRO A CA 1
ATOM 2188 C C . PRO A 1 292 ? 32.711 -8.053 -6.604 1.00 83.19 292 PRO A C 1
ATOM 2190 O O . PRO A 1 292 ? 33.768 -7.795 -6.026 1.00 83.19 292 PRO A O 1
ATOM 2193 N N . ASP A 1 293 ? 32.689 -8.700 -7.770 1.00 87.69 293 ASP A N 1
ATOM 2194 C CA . ASP A 1 293 ? 33.923 -9.013 -8.487 1.00 87.69 293 ASP A CA 1
ATOM 2195 C C . ASP A 1 293 ? 34.426 -7.755 -9.202 1.00 87.69 293 ASP A C 1
ATOM 2197 O O . ASP A 1 293 ? 33.706 -7.160 -10.001 1.00 87.69 293 ASP A O 1
ATOM 2201 N N . ALA A 1 294 ? 35.669 -7.358 -8.927 1.00 87.81 294 ALA A N 1
ATOM 2202 C CA . ALA A 1 294 ? 36.268 -6.165 -9.522 1.00 87.81 294 ALA A CA 1
ATOM 2203 C C . ALA A 1 294 ? 36.425 -6.250 -11.054 1.00 87.81 294 ALA A C 1
ATOM 2205 O O . ALA A 1 294 ? 36.561 -5.216 -11.703 1.00 87.81 294 ALA A O 1
ATOM 2206 N N . ALA A 1 295 ? 36.430 -7.457 -11.637 1.00 95.19 295 ALA A N 1
ATOM 2207 C CA . ALA A 1 295 ? 36.554 -7.652 -13.079 1.00 95.19 295 ALA A CA 1
ATOM 2208 C C . ALA A 1 295 ? 35.178 -7.967 -13.705 1.00 95.19 295 ALA A C 1
ATOM 2210 O O . ALA A 1 295 ? 34.637 -9.051 -13.451 1.00 95.19 295 ALA A O 1
ATOM 2211 N N . PRO A 1 296 ? 34.636 -7.090 -14.576 1.00 92.81 296 PRO A N 1
ATOM 2212 C CA . PRO A 1 296 ? 33.319 -7.282 -15.190 1.00 92.81 296 PRO A CA 1
ATOM 2213 C C . PRO A 1 296 ? 33.184 -8.598 -15.963 1.00 92.81 296 PRO A C 1
ATOM 2215 O O . PRO A 1 296 ? 32.159 -9.265 -15.881 1.00 92.81 296 PRO A O 1
ATOM 2218 N N . GLU A 1 297 ? 34.239 -9.020 -16.663 1.00 93.81 297 GLU A N 1
ATOM 2219 C CA . GLU A 1 297 ? 34.246 -10.270 -17.432 1.00 93.81 297 GLU A CA 1
ATOM 2220 C C . GLU A 1 297 ? 34.107 -11.506 -16.530 1.00 93.81 297 GLU A C 1
ATOM 2222 O O . GLU A 1 297 ? 33.371 -12.440 -16.853 1.00 93.81 297 GLU A O 1
ATOM 2227 N N . ARG A 1 298 ? 34.752 -11.500 -15.353 1.00 93.00 298 ARG A N 1
ATOM 2228 C CA . ARG A 1 298 ? 34.611 -12.586 -14.369 1.00 93.00 298 ARG A CA 1
ATOM 2229 C C . ARG A 1 298 ? 33.228 -12.590 -13.737 1.00 93.00 298 ARG A C 1
ATOM 2231 O O . ARG A 1 298 ? 32.666 -13.665 -13.539 1.00 93.00 298 ARG A O 1
ATOM 2238 N N . ALA A 1 299 ? 32.679 -11.414 -13.430 1.00 91.50 299 ALA A N 1
ATOM 2239 C CA . ALA A 1 299 ? 31.312 -11.288 -12.933 1.00 91.50 299 ALA A CA 1
ATOM 2240 C C . ALA A 1 299 ? 30.301 -11.851 -13.947 1.00 91.50 299 ALA A C 1
ATOM 2242 O O . ALA A 1 299 ? 29.449 -12.659 -13.582 1.00 91.50 299 ALA A O 1
ATOM 2243 N N . ALA A 1 300 ? 30.449 -11.498 -15.228 1.00 92.94 300 ALA A N 1
ATOM 2244 C CA . ALA A 1 300 ? 29.602 -11.996 -16.307 1.00 92.94 300 ALA A CA 1
ATOM 2245 C C . ALA A 1 300 ? 29.705 -13.521 -16.467 1.00 92.94 300 ALA A C 1
ATOM 2247 O O . ALA A 1 300 ? 28.685 -14.201 -16.571 1.00 92.94 300 ALA A O 1
ATOM 2248 N N . LEU A 1 301 ? 30.921 -14.080 -16.415 1.00 93.25 301 LEU A N 1
ATOM 2249 C CA . LEU A 1 301 ? 31.122 -15.529 -16.466 1.00 93.25 301 LEU A CA 1
ATOM 2250 C C . LEU A 1 301 ? 30.457 -16.237 -15.275 1.00 93.25 301 LEU A C 1
ATOM 2252 O O . LEU A 1 301 ? 29.778 -17.247 -15.473 1.00 93.25 301 LEU A O 1
ATOM 2256 N N . LYS A 1 302 ? 30.600 -15.690 -14.058 1.00 91.19 302 LYS A N 1
ATOM 2257 C CA . LYS A 1 302 ? 29.940 -16.187 -12.836 1.00 91.19 302 LYS A CA 1
ATOM 2258 C C . LYS A 1 302 ? 28.414 -16.161 -12.929 1.00 91.19 302 LYS A C 1
ATOM 2260 O O . LYS A 1 302 ? 27.781 -17.087 -12.439 1.00 91.19 302 LYS A O 1
ATOM 2265 N N . GLY A 1 303 ? 27.841 -15.144 -13.572 1.00 90.50 303 GLY A N 1
ATOM 2266 C CA . GLY A 1 303 ? 26.396 -15.020 -13.795 1.00 90.50 303 GLY A CA 1
ATOM 2267 C C . GLY A 1 303 ? 25.851 -15.826 -14.981 1.00 90.50 303 GLY A C 1
ATOM 2268 O O . GLY A 1 303 ? 24.652 -15.787 -15.243 1.00 90.50 303 GLY A O 1
ATOM 2269 N N . SER A 1 304 ? 26.703 -16.537 -15.723 1.00 95.62 304 SER A N 1
ATOM 2270 C CA . SER A 1 304 ? 26.297 -17.291 -16.912 1.00 95.62 304 SER A CA 1
ATOM 2271 C C . SER A 1 304 ? 25.911 -18.739 -16.594 1.00 95.62 304 SER A C 1
ATOM 2273 O O . SER A 1 304 ? 26.395 -19.341 -15.634 1.00 95.62 304 SER A O 1
ATOM 2275 N N . ALA A 1 305 ? 25.131 -19.365 -17.481 1.00 96.25 305 ALA A N 1
ATOM 2276 C CA . ALA A 1 305 ? 24.804 -20.790 -17.386 1.00 96.25 305 ALA A CA 1
ATOM 2277 C C . ALA A 1 305 ? 26.042 -21.713 -17.456 1.00 96.25 305 ALA A C 1
ATOM 2279 O O . ALA A 1 305 ? 25.975 -22.867 -17.034 1.00 96.25 305 ALA A O 1
ATOM 2280 N N . ALA A 1 306 ? 27.191 -21.225 -17.949 1.00 94.62 306 ALA A N 1
ATOM 2281 C CA . ALA A 1 306 ? 28.438 -21.992 -17.951 1.00 94.62 306 ALA A CA 1
ATOM 2282 C C . ALA A 1 306 ? 28.950 -22.278 -16.529 1.00 94.62 306 ALA A C 1
ATOM 2284 O O . ALA A 1 306 ? 29.597 -23.304 -16.310 1.00 94.62 306 ALA A O 1
ATOM 2285 N N . MET A 1 307 ? 28.615 -21.420 -15.558 1.00 95.06 307 MET A N 1
ATOM 2286 C CA . MET A 1 307 ? 28.991 -21.609 -14.158 1.00 95.06 307 MET A CA 1
ATOM 2287 C C . MET A 1 307 ? 28.358 -22.870 -13.556 1.00 95.06 307 MET A C 1
ATOM 2289 O O . MET A 1 307 ? 28.984 -23.511 -12.721 1.00 95.06 307 MET A O 1
ATOM 2293 N N . ILE A 1 308 ? 27.181 -23.292 -14.035 1.00 95.69 308 ILE A N 1
ATOM 2294 C CA . ILE A 1 308 ? 26.521 -24.532 -13.590 1.00 95.69 308 ILE A CA 1
ATOM 2295 C C . ILE A 1 308 ? 27.436 -25.735 -13.857 1.00 95.69 308 ILE A C 1
ATOM 2297 O O . ILE A 1 308 ? 27.801 -26.455 -12.934 1.00 95.69 308 ILE A O 1
ATOM 2301 N N . LYS A 1 309 ? 27.916 -25.880 -15.100 1.00 95.62 309 LYS A N 1
ATOM 2302 C CA . LYS A 1 309 ? 28.826 -26.975 -15.485 1.00 95.62 309 LYS A CA 1
ATOM 2303 C C . LYS A 1 309 ? 30.151 -26.926 -14.728 1.00 95.62 309 LYS A C 1
ATOM 2305 O O . LYS A 1 309 ? 30.713 -27.964 -14.390 1.00 95.62 309 LYS A O 1
ATOM 2310 N N . PHE A 1 310 ? 30.668 -25.719 -14.497 1.00 95.56 310 PHE A N 1
ATOM 2311 C CA . PHE A 1 310 ? 31.894 -25.531 -13.730 1.00 95.56 310 PHE A CA 1
ATOM 2312 C C . PHE 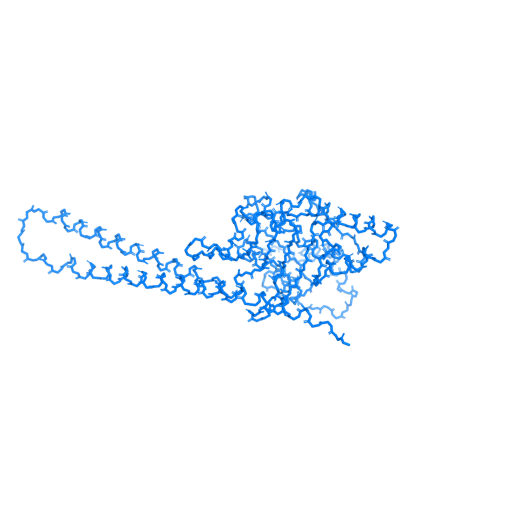A 1 310 ? 31.720 -25.982 -12.274 1.00 95.56 310 PHE A C 1
ATOM 2314 O O . PHE A 1 310 ? 32.577 -26.696 -11.758 1.00 95.56 310 PHE A O 1
ATOM 2321 N N . LEU A 1 311 ? 30.614 -25.601 -11.625 1.00 95.50 311 LEU A N 1
ATOM 2322 C CA . LEU A 1 311 ? 30.300 -26.009 -10.256 1.00 95.50 311 LEU A CA 1
ATOM 2323 C C . LEU A 1 311 ? 30.106 -27.524 -10.154 1.00 95.50 311 LEU A C 1
ATOM 2325 O O . LEU A 1 311 ? 30.683 -28.129 -9.254 1.00 95.50 311 LEU A O 1
ATOM 2329 N N . ASP A 1 312 ? 29.396 -28.143 -11.100 1.00 96.12 312 ASP A N 1
ATOM 2330 C CA . ASP A 1 312 ? 29.215 -29.600 -11.143 1.00 96.12 312 ASP A CA 1
ATOM 2331 C C . ASP A 1 312 ? 30.564 -30.334 -11.197 1.00 96.12 312 ASP A C 1
ATOM 2333 O O . ASP A 1 312 ? 30.828 -31.233 -10.394 1.00 96.12 312 ASP A O 1
ATOM 2337 N N . ALA A 1 313 ? 31.462 -29.907 -12.091 1.00 95.31 313 ALA A N 1
ATOM 2338 C CA . ALA A 1 313 ? 32.804 -30.477 -12.200 1.00 95.31 313 ALA A CA 1
ATOM 2339 C C . ALA A 1 313 ? 33.641 -30.237 -10.931 1.00 95.31 313 ALA A C 1
ATOM 2341 O O . ALA A 1 313 ? 34.333 -31.137 -10.460 1.00 95.31 313 ALA A O 1
ATOM 2342 N N . ALA A 1 314 ? 33.555 -29.040 -10.347 1.00 95.69 314 ALA A N 1
ATOM 2343 C CA . ALA A 1 314 ? 34.287 -28.676 -9.138 1.00 95.69 314 ALA A CA 1
ATOM 2344 C C . ALA A 1 314 ? 33.813 -29.444 -7.892 1.00 95.69 314 ALA A C 1
ATOM 2346 O O . ALA A 1 314 ? 34.613 -29.684 -6.981 1.00 95.69 314 ALA A O 1
ATOM 2347 N N . VAL A 1 315 ? 32.528 -29.804 -7.822 1.00 96.19 315 VAL A N 1
ATOM 2348 C CA . VAL A 1 315 ? 31.984 -30.675 -6.773 1.00 96.19 315 VAL A CA 1
ATOM 2349 C C . VAL A 1 315 ? 32.446 -32.113 -6.997 1.00 96.19 315 VAL A C 1
ATOM 2351 O O . VAL A 1 315 ? 32.919 -32.731 -6.047 1.00 96.19 315 VAL A O 1
ATOM 2354 N N . ALA A 1 316 ? 32.374 -32.621 -8.233 1.00 93.75 316 ALA A N 1
ATOM 2355 C CA . ALA A 1 316 ? 32.817 -33.974 -8.578 1.00 93.75 316 ALA A CA 1
ATOM 2356 C C . ALA A 1 316 ? 34.304 -34.205 -8.258 1.00 93.75 316 ALA A C 1
ATOM 2358 O O . ALA A 1 316 ? 34.647 -35.203 -7.633 1.00 93.75 316 ALA A O 1
ATOM 2359 N N . ASP A 1 317 ? 35.172 -33.248 -8.590 1.00 94.38 317 ASP A N 1
ATOM 2360 C CA . ASP A 1 317 ? 36.611 -33.295 -8.286 1.00 94.38 317 ASP A CA 1
ATOM 2361 C C . ASP A 1 317 ? 36.912 -33.394 -6.776 1.00 94.38 317 ASP A C 1
ATOM 2363 O O . ASP A 1 317 ? 37.906 -33.980 -6.352 1.00 94.38 317 ASP A O 1
ATOM 2367 N N . ARG A 1 318 ? 36.022 -32.862 -5.928 1.00 93.69 318 ARG A N 1
ATOM 2368 C CA . ARG A 1 318 ? 36.163 -32.907 -4.463 1.00 93.69 318 ARG A CA 1
ATOM 2369 C C . ARG A 1 318 ? 35.598 -34.176 -3.827 1.00 93.69 318 ARG A C 1
ATOM 2371 O O . ARG A 1 318 ? 35.762 -34.357 -2.617 1.00 93.69 318 ARG A O 1
ATOM 2378 N N . GLN A 1 319 ? 34.949 -35.050 -4.595 1.00 90.50 319 GLN A N 1
ATOM 2379 C CA . GLN A 1 319 ? 34.467 -36.332 -4.092 1.00 90.50 319 GLN A CA 1
ATOM 2380 C C . GLN A 1 319 ? 35.661 -37.259 -3.857 1.00 90.50 319 GLN A C 1
ATOM 2382 O O . GLN A 1 319 ? 36.386 -37.623 -4.778 1.00 90.50 319 GLN A O 1
ATOM 2387 N N . ARG A 1 320 ? 35.880 -37.648 -2.599 1.00 85.38 320 ARG A N 1
ATOM 2388 C CA . ARG A 1 320 ? 36.919 -38.615 -2.232 1.00 85.38 320 ARG A CA 1
ATOM 2389 C C . ARG A 1 320 ? 36.283 -39.977 -2.015 1.00 85.38 320 ARG A C 1
ATOM 2391 O O . ARG A 1 320 ? 35.303 -40.088 -1.282 1.00 85.38 320 ARG A O 1
ATOM 2398 N N . THR A 1 321 ? 36.867 -41.017 -2.599 1.00 79.12 321 THR A N 1
ATOM 2399 C CA . THR A 1 321 ? 36.565 -42.395 -2.204 1.00 79.12 321 THR A CA 1
ATOM 2400 C C . THR A 1 321 ? 37.031 -42.625 -0.764 1.00 79.12 321 THR A C 1
ATOM 2402 O O . THR A 1 321 ? 38.141 -42.198 -0.433 1.00 79.12 321 THR A O 1
ATOM 2405 N N . PRO A 1 322 ? 36.226 -43.276 0.096 1.00 77.44 322 PRO A N 1
ATOM 2406 C CA . PRO A 1 322 ? 36.634 -43.582 1.462 1.00 77.44 322 PRO A CA 1
ATOM 2407 C C . PRO A 1 322 ? 37.922 -44.406 1.450 1.00 77.44 322 PRO A C 1
ATOM 2409 O O . PRO A 1 322 ? 37.982 -45.458 0.813 1.00 77.44 322 PRO A O 1
ATOM 2412 N N . THR A 1 323 ? 38.959 -43.922 2.128 1.00 73.62 323 THR A N 1
ATOM 2413 C CA . THR A 1 323 ? 40.196 -44.681 2.311 1.00 73.62 323 THR A CA 1
ATOM 2414 C C . THR A 1 323 ? 39.900 -45.839 3.261 1.00 73.62 323 THR A C 1
ATOM 2416 O O . THR A 1 323 ? 39.432 -45.601 4.374 1.00 73.62 323 THR A O 1
ATOM 2419 N N . THR A 1 324 ? 40.098 -47.072 2.789 1.00 65.00 324 THR A N 1
ATOM 2420 C CA . THR A 1 324 ? 39.999 -48.297 3.605 1.00 65.00 324 THR A CA 1
ATOM 2421 C C . THR A 1 324 ? 41.183 -48.403 4.555 1.00 65.00 324 THR A C 1
ATOM 2423 O O . THR A 1 324 ? 42.296 -48.013 4.130 1.00 65.00 324 THR A O 1
#

pLDDT: mean 80.25, std 13.84, range [29.02, 97.56]

Sequence (324 aa):
MQPTGSHDELEAEVAAVARIEAAHLAHVRSARRYATGLAEEASFLSEEGPRETEAESGDEDGESAAEAATARAASARAVLAWKRVRELEAAGRALAFGRITGDDGDMYVGRMSVIDGDRVHLIDWRAAAAVPFYRATPLEPLGVAHRRHLHYTDGELTNYSDEVFDADALLTARQLRGEAALLADLARRTDGRMKSVVATIQAEQDAVIRASERGPLLVQGGPGTGKTVVALHRAAYLLYADRAALAETGVLIVGPSPEFLTYISDVLPSLGESGVVSMTVDQLHPGVRPVPDAAPERAALKGSAAMIKFLDAAVADRQRTPTT

Radius of gyration: 28.4 Å; chains: 1; bounding box: 62×83×90 Å

Foldseek 3Di:
DPDPPLVVVLVVVLVLLVVLVVLLVVVLVVLVVVLVVLVVVLVVLVVPLPPPPPDDDDPVVVVSVVSVVVSVVSVVVSVVSVVVSVVSVVQDFPQFFKWFAFPVGIATEGCDWRDDPPDTSYHYCLDPVVLLQLAAALVRNVRTQKMKGFFDDPRHGDDIAIDGSDPVCLCVPDNGDDPSVVLNVQVVPDDPPSVVVSVVLSVVLNCLLPPDPPDDDDDDDDPPSCVVVSVLSSVSNVCSVCVPVQQVVAAEAEDQDPVVVVVSCSRPVPSVVRRYDYDYPQPPDPPDRDDDDPDVVVVVCCVDPVVVVVVVVVVVVPDDDDDD